Protein AF-K1TKE4-F1 (afdb_monomer)

pLDDT: mean 91.95, std 7.27, range [44.28, 98.19]

Solvent-accessible surface area (backbone atoms only — not comparable to full-atom values): 13369 Å² total; per-residue (Å²): 139,67,81,92,45,78,69,28,56,50,52,50,54,51,50,49,50,50,50,55,53,49,54,51,52,53,43,50,51,52,41,51,50,39,41,74,74,69,44,66,81,66,67,75,90,66,90,60,63,77,81,47,35,60,54,55,53,47,50,53,51,51,40,53,52,51,51,52,50,51,52,52,49,51,52,51,52,52,51,51,51,54,51,50,51,53,49,51,55,50,49,52,54,49,52,53,51,48,53,54,49,52,53,50,49,52,52,48,52,54,51,50,53,53,51,50,53,50,52,52,51,48,21,52,51,23,46,52,50,15,53,51,24,45,50,49,23,56,52,30,52,54,50,36,56,52,40,53,53,49,47,55,50,38,53,51,50,43,56,48,44,52,53,49,45,54,52,36,52,53,48,29,52,49,17,51,52,43,30,53,53,18,50,52,43,31,52,52,16,60,72,51,46,85,81,13,54,70,51,30,55,52,16,52,51,45,27,53,52,16,52,52,44,32,52,52,28,52,54,50,42,53,53,41,53,53,48,44,55,53,40,53,52,50,42,53,54,46,52,55,50,36,53,50,34,52,52,52,24,54,51,23,47,51,49,17,51,59,30,40,65,62,39,110

Sequence (264 aa):
RFSGDEMGDIAENLTEAKHTLSSYVDDISRVLSQMGTGDFSAQPSMEYVGSFEEINCSFRSIKETLSNVILSMNSSASNVTAGSQQMADGSQILAEGTTNQATAVDKLSSTISGISDHISKTAENSGRASGLSDNCAQQMMHQSEDMERLLEAMDKIQKQSEAISQVITSIEDIAFQTNILALNAAIEAARAGEAGKGFAVVADEVRNLASKSAEFANSTRNLIASTIEAVDNGSDIAKQTAETLRQVTELSQESAKLVADISV

Nearest PDB structures (foldseek):
  3zx6-assembly1_B  TM=8.154E-01  e=5.369E-10  Archaeoglobus fulgidus DSM 4304
  8c5v-assembly1_I  TM=7.083E-01  e=1.331E-08  Escherichia coli
  3ja6-assembly1_I  TM=6.321E-01  e=2.055E-07  Escherichia coli
  6h2e-assembly1_P-2  TM=7.194E-01  e=5.095E-02  Aeromonas hydrophila subsp. hydrophila AL09-71
  5xg2-assembly1_A  TM=4.838E-01  e=5.163E-01  Pyrococcus yayanosii CH1

Organism: NCBI:txid408170

Secondary structure (DSSP, 8-state):
---SSHHHHHHHHHHHHHHHHHHHHHHHHHHHHHHHTT-TT---SS---GGGHHHHHHHHHHHHHHHHHHHHHHHHHHHHHHHHHHHHHHHHHHHHHHHHHHHHHHHHHHHHHHHHHHHHHHHHHHHHHHHHHHHHHHHHHHHHHHHHHHHHHHHHHHHHHHHHHHHHHHHHHHHHHHHHHHHHHHHHHHHTGGGGHHHHHHHHHHHHHHHHHHHHHHHHHHHHHHHHHHHHHHHHHHHHHHHHHHHHHHHHHHHHHHHHHHH-

Foldseek 3Di:
DDPPDPVNVVVVVVVVVVVVVVLLVVQLCVCVVCVVVVNLVDARPDDQDDPRVVVNVVSVVVSVVVVVVVVVVVVVVVVVVVVVVVVVVVVVVVVVVVVVVVVVVVVVVVVVVVVVVVLLVLLVVLLVLLVVLLVLLVVLVVVLVVLVVVLVVLVVLLVVLVVVLVVLVVQLVVLVVQLVVLVVQLVVLVVVPPVSPVSNVVSVVSNVVSVVSNVVSVVVNVVSVVVNVVSVVVSVVSVVVSVVSVVSSVVSNVSSVVSNVSSD

Radius of gyration: 71.27 Å; Cα contacts (8 Å, |Δi|>4): 150; chains: 1; bounding box: 128×33×204 Å

Mean predicted aligned error: 11.91 Å

Structure (mmCIF, N/CA/C/O backbone):
data_AF-K1TKE4-F1
#
_entry.id   AF-K1TKE4-F1
#
loop_
_atom_site.group_PDB
_atom_site.id
_atom_site.type_symbol
_atom_site.label_atom_id
_atom_site.label_alt_id
_atom_site.label_comp_id
_atom_site.label_asym_id
_atom_site.label_entity_id
_atom_site.label_seq_id
_atom_site.pdbx_PDB_ins_code
_atom_site.Cartn_x
_atom_site.Cartn_y
_atom_site.Cartn_z
_atom_site.occupancy
_atom_site.B_iso_or_equiv
_atom_site.auth_seq_id
_atom_site.auth_comp_id
_atom_site.auth_asym_id
_atom_site.auth_atom_id
_atom_site.pdbx_PDB_model_num
ATOM 1 N N . ARG A 1 1 ? 72.160 8.952 -112.866 1.00 46.41 1 ARG A N 1
ATOM 2 C CA . ARG A 1 1 ? 72.640 10.296 -112.470 1.00 46.41 1 ARG A CA 1
ATOM 3 C C . ARG A 1 1 ? 71.965 11.290 -113.402 1.00 46.41 1 ARG A C 1
ATOM 5 O O . ARG A 1 1 ? 72.438 11.452 -114.514 1.00 46.41 1 ARG A O 1
ATOM 12 N N . PHE A 1 2 ? 70.834 11.846 -112.978 1.00 52.19 2 PHE A N 1
ATOM 13 C CA . PHE A 1 2 ? 70.154 12.962 -113.635 1.00 52.19 2 PHE A CA 1
ATOM 14 C C . PHE A 1 2 ? 70.385 14.152 -112.706 1.00 52.19 2 PHE A C 1
ATOM 16 O O . PHE A 1 2 ? 69.844 14.163 -111.608 1.00 52.19 2 PHE A O 1
ATOM 23 N N . SER A 1 3 ? 71.318 15.037 -113.040 1.00 44.28 3 SER A N 1
ATOM 24 C CA . SER A 1 3 ? 71.657 16.203 -112.218 1.00 44.28 3 SER A CA 1
ATOM 25 C C . SER A 1 3 ? 71.714 17.396 -113.162 1.00 44.28 3 SER A C 1
ATOM 27 O O . SER A 1 3 ? 72.502 17.365 -114.108 1.00 44.28 3 SER A O 1
ATOM 29 N N . GLY A 1 4 ? 70.828 18.373 -112.937 1.00 60.53 4 GLY A N 1
ATOM 30 C CA . GLY A 1 4 ? 70.689 19.588 -113.749 1.00 60.53 4 GLY A CA 1
ATOM 31 C C . GLY A 1 4 ? 69.604 19.563 -114.836 1.00 60.53 4 GLY A C 1
ATOM 32 O O . GLY A 1 4 ? 69.718 20.327 -115.787 1.00 60.53 4 GLY A O 1
ATOM 33 N N . ASP A 1 5 ? 68.594 18.697 -114.725 1.00 69.38 5 ASP A N 1
ATOM 34 C CA . ASP A 1 5 ? 67.411 18.674 -115.603 1.00 69.38 5 ASP A CA 1
ATOM 35 C C . ASP A 1 5 ? 66.146 18.705 -114.729 1.00 69.38 5 ASP A C 1
ATOM 37 O O . ASP A 1 5 ? 66.209 18.288 -113.571 1.00 69.38 5 ASP A O 1
ATOM 41 N N . GLU A 1 6 ? 65.004 19.147 -115.257 1.00 72.25 6 GLU A N 1
ATOM 42 C CA . GLU A 1 6 ? 63.754 19.378 -114.499 1.00 72.25 6 GLU A CA 1
ATOM 43 C C . GLU A 1 6 ? 63.292 18.119 -113.728 1.00 72.25 6 GLU A C 1
ATOM 45 O O . GLU A 1 6 ? 62.681 18.198 -112.664 1.00 72.25 6 GLU A O 1
ATOM 50 N N . MET A 1 7 ? 63.664 16.931 -114.217 1.00 74.38 7 MET A N 1
ATOM 51 C CA . MET A 1 7 ? 63.428 15.635 -113.565 1.00 74.38 7 MET A CA 1
ATOM 52 C C . MET A 1 7 ? 64.326 15.363 -112.345 1.00 74.38 7 MET A C 1
ATOM 54 O O . MET A 1 7 ? 63.921 14.639 -111.434 1.00 74.38 7 MET A O 1
ATOM 58 N N . GLY A 1 8 ? 65.542 15.912 -112.320 1.00 77.19 8 GLY A N 1
ATOM 59 C CA . GLY A 1 8 ? 66.448 15.853 -111.171 1.00 77.19 8 GLY A CA 1
ATOM 60 C C . GLY A 1 8 ? 65.943 16.711 -110.012 1.00 77.19 8 GLY A C 1
ATOM 61 O O . GLY A 1 8 ? 65.874 16.219 -108.887 1.00 77.19 8 GLY A O 1
ATOM 62 N N . ASP A 1 9 ? 65.480 17.927 -110.311 1.00 77.81 9 ASP A N 1
ATOM 63 C CA . ASP A 1 9 ? 64.902 18.844 -109.321 1.00 77.81 9 ASP A CA 1
ATOM 64 C C . ASP A 1 9 ? 63.594 18.283 -108.734 1.00 77.81 9 ASP A C 1
ATOM 66 O O . ASP A 1 9 ? 63.346 18.380 -107.532 1.00 77.81 9 ASP A O 1
ATOM 70 N N . ILE A 1 10 ? 62.759 17.620 -109.546 1.00 81.00 10 ILE A N 1
ATOM 71 C CA . ILE A 1 10 ? 61.564 16.910 -109.052 1.00 81.00 10 ILE A CA 1
ATOM 72 C C . ILE A 1 10 ? 61.950 15.749 -108.124 1.00 81.00 10 ILE A C 1
ATOM 74 O O . ILE A 1 10 ? 61.305 15.550 -107.095 1.00 81.00 10 ILE A O 1
ATOM 78 N N . ALA A 1 11 ? 62.988 14.975 -108.457 1.00 81.62 11 ALA A N 1
ATOM 79 C CA . ALA A 1 11 ? 63.437 13.859 -107.624 1.00 81.62 11 ALA A CA 1
ATOM 80 C C . ALA A 1 11 ? 64.019 14.327 -106.277 1.00 81.62 11 ALA A C 1
ATOM 82 O O . ALA A 1 11 ? 63.811 13.664 -105.257 1.00 81.62 11 ALA A O 1
ATOM 83 N N . GLU A 1 12 ? 64.711 15.468 -106.259 1.00 83.00 12 GLU A N 1
ATOM 84 C CA . GLU A 1 12 ? 65.231 16.097 -105.042 1.00 83.00 12 GLU A CA 1
ATOM 85 C C . GLU A 1 12 ? 64.092 16.626 -104.160 1.00 83.00 12 GLU A C 1
ATOM 87 O O . GLU A 1 12 ? 63.975 16.204 -103.009 1.00 83.00 12 GLU A O 1
ATOM 92 N N . ASN A 1 13 ? 63.159 17.396 -104.731 1.00 84.69 13 ASN A N 1
ATOM 93 C CA . ASN A 1 13 ? 61.964 17.881 -104.029 1.00 84.69 13 ASN A CA 1
ATOM 94 C C . ASN A 1 13 ? 61.083 16.736 -103.493 1.00 84.69 13 ASN A C 1
ATOM 96 O O . ASN A 1 13 ? 60.535 16.821 -102.395 1.00 84.69 13 ASN A O 1
ATOM 100 N N . LEU A 1 14 ? 60.948 15.629 -104.235 1.00 84.25 14 LEU A N 1
ATOM 101 C CA . LEU A 1 14 ? 60.200 14.452 -103.780 1.00 84.25 14 LEU A CA 1
ATOM 102 C C . LEU A 1 14 ? 60.916 13.728 -102.630 1.00 84.25 14 LEU A C 1
ATOM 104 O O . LEU A 1 14 ? 60.268 13.195 -101.726 1.00 84.25 14 LEU A O 1
ATOM 108 N N . THR A 1 15 ? 62.249 13.712 -102.649 1.00 85.94 15 THR A N 1
ATOM 109 C CA . THR A 1 15 ? 63.062 13.140 -101.568 1.00 85.94 15 THR A CA 1
ATOM 110 C C . THR A 1 15 ? 62.967 13.994 -100.305 1.00 85.94 15 THR A C 1
ATOM 112 O O . THR A 1 15 ? 62.807 13.444 -99.214 1.00 85.94 15 THR A O 1
ATOM 115 N N . GLU A 1 16 ? 62.982 15.319 -100.448 1.00 85.69 16 GLU A N 1
ATOM 116 C CA . GLU A 1 16 ? 62.769 16.266 -99.353 1.00 85.69 16 GLU A CA 1
ATOM 117 C C . GLU A 1 16 ? 61.350 16.147 -98.777 1.00 85.69 16 GLU A C 1
ATOM 119 O O . GLU A 1 16 ? 61.189 15.978 -97.570 1.00 85.69 16 GLU A O 1
ATOM 124 N N . ALA A 1 17 ? 60.319 16.087 -99.627 1.00 85.44 17 ALA A N 1
ATOM 125 C CA . ALA A 1 17 ? 58.938 15.859 -99.199 1.00 85.44 17 ALA A CA 1
ATOM 126 C C . ALA A 1 17 ? 58.773 14.529 -98.445 1.00 85.44 17 ALA A C 1
ATOM 128 O O . ALA A 1 17 ? 58.125 14.482 -97.399 1.00 85.44 17 ALA A O 1
ATOM 129 N N . LYS A 1 18 ? 59.401 13.447 -98.927 1.00 89.38 18 LYS A N 1
ATOM 130 C CA . LYS A 1 18 ? 59.420 12.153 -98.228 1.00 89.38 18 LYS A CA 1
ATOM 131 C C . LYS A 1 18 ? 60.076 12.275 -96.851 1.00 89.38 18 LYS A C 1
ATOM 133 O O . LYS A 1 18 ? 59.554 11.716 -95.888 1.00 89.38 18 LYS A O 1
ATOM 138 N N . HIS A 1 19 ? 61.218 12.956 -96.755 1.00 88.56 19 HIS A N 1
ATOM 139 C CA . HIS A 1 19 ? 61.925 13.117 -95.486 1.00 88.56 19 HIS A CA 1
ATOM 140 C C . HIS A 1 19 ? 61.090 13.924 -94.485 1.00 88.56 19 HIS A C 1
ATOM 142 O O . HIS A 1 19 ? 60.907 13.481 -93.355 1.00 88.56 19 HIS A O 1
ATOM 148 N N . THR A 1 20 ? 60.490 15.028 -94.930 1.00 86.44 20 THR A N 1
ATOM 149 C CA . THR A 1 20 ? 59.586 15.859 -94.125 1.00 86.44 20 THR A CA 1
ATOM 150 C C . THR A 1 20 ? 58.361 15.079 -93.641 1.00 86.44 20 THR A C 1
ATOM 152 O O . THR A 1 20 ? 58.024 15.137 -92.460 1.00 86.44 20 THR A O 1
ATOM 155 N N . LEU A 1 21 ? 57.725 14.281 -94.509 1.00 88.00 21 LEU A N 1
ATOM 156 C CA . LEU A 1 21 ? 56.609 13.410 -94.119 1.00 88.00 21 LEU A CA 1
ATOM 157 C C . LEU A 1 21 ? 57.029 12.339 -93.105 1.00 88.00 21 LEU A C 1
ATOM 159 O O . LEU A 1 21 ? 56.283 12.074 -92.166 1.00 88.00 21 LEU A O 1
ATOM 163 N N . SER A 1 22 ? 58.216 11.743 -93.266 1.00 90.88 22 SER A N 1
ATOM 164 C CA . SER A 1 22 ? 58.754 10.776 -92.299 1.00 90.88 22 SER A CA 1
ATOM 165 C C . SER A 1 22 ? 58.939 11.418 -90.926 1.00 90.88 22 SER A C 1
ATOM 167 O O . SER A 1 22 ? 58.483 10.860 -89.935 1.00 90.88 22 SER A O 1
ATOM 169 N N . SER A 1 23 ? 59.520 12.619 -90.875 1.00 90.12 23 SER A N 1
ATOM 170 C CA . SER A 1 23 ? 59.721 13.363 -89.627 1.00 90.12 23 SER A CA 1
ATOM 171 C C . SER A 1 23 ? 58.399 13.697 -88.928 1.00 90.12 23 SER A C 1
ATOM 173 O O . SER A 1 23 ? 58.301 13.526 -87.714 1.00 90.12 23 SER A O 1
ATOM 175 N N . TYR A 1 24 ? 57.357 14.093 -89.676 1.00 90.75 24 TYR A N 1
ATOM 176 C CA . TYR A 1 24 ? 56.016 14.291 -89.108 1.00 90.75 24 TYR A CA 1
ATOM 177 C C . TYR A 1 24 ? 55.446 13.005 -88.508 1.00 90.75 24 TYR A C 1
ATOM 179 O O . TYR A 1 24 ? 54.935 13.024 -87.391 1.00 90.75 24 TYR A O 1
ATOM 187 N N . VAL A 1 25 ? 55.535 11.883 -89.228 1.00 90.12 25 VAL A N 1
ATOM 188 C CA . VAL A 1 25 ? 55.025 10.588 -88.751 1.00 90.12 25 VAL A CA 1
ATOM 189 C C . VAL A 1 25 ? 55.776 10.119 -87.503 1.00 90.12 25 VAL A C 1
ATOM 191 O O . VAL A 1 25 ? 55.139 9.630 -86.567 1.00 90.12 25 VAL A O 1
ATOM 194 N N . ASP A 1 26 ? 57.094 10.298 -87.456 1.00 92.38 26 ASP A N 1
ATOM 195 C CA . ASP A 1 26 ? 57.919 9.921 -86.307 1.00 92.38 26 ASP A CA 1
ATOM 196 C C . ASP A 1 26 ? 57.579 10.769 -85.069 1.00 92.38 26 ASP A C 1
ATOM 198 O O . ASP A 1 26 ? 57.411 10.229 -83.972 1.00 92.38 26 ASP A O 1
ATOM 202 N N . ASP A 1 27 ? 57.396 12.083 -85.235 1.00 91.44 27 ASP A N 1
ATOM 203 C CA . ASP A 1 27 ? 57.028 12.989 -84.142 1.00 91.44 27 ASP A CA 1
ATOM 204 C C . ASP A 1 27 ? 55.599 12.731 -83.626 1.00 91.44 27 ASP A C 1
ATOM 206 O O . ASP A 1 27 ? 55.390 12.633 -82.414 1.00 91.44 27 ASP A O 1
ATOM 210 N N . ILE A 1 28 ? 54.635 12.514 -84.530 1.00 91.50 28 ILE A N 1
ATOM 211 C CA . ILE A 1 28 ? 53.258 12.103 -84.202 1.00 91.50 28 ILE A CA 1
ATOM 212 C C . ILE A 1 28 ? 53.269 10.790 -83.414 1.00 91.50 28 ILE A C 1
ATOM 214 O O . ILE A 1 28 ? 52.629 10.685 -82.366 1.00 91.50 28 ILE A O 1
ATOM 218 N N . SER A 1 29 ? 54.019 9.795 -83.894 1.00 91.38 29 SER A N 1
ATOM 219 C CA . SER A 1 29 ? 54.116 8.477 -83.258 1.00 91.38 29 SER A CA 1
ATOM 220 C C . SER A 1 29 ? 54.745 8.571 -81.871 1.00 91.38 29 SER A C 1
ATOM 222 O O . SER A 1 29 ? 54.279 7.919 -80.937 1.00 91.38 29 SER A O 1
ATOM 224 N N . ARG A 1 30 ? 55.766 9.419 -81.703 1.00 92.25 30 ARG A N 1
ATOM 225 C CA . ARG A 1 30 ? 56.404 9.678 -80.408 1.00 92.25 30 ARG A CA 1
ATOM 226 C C . ARG A 1 30 ? 55.420 10.287 -79.410 1.00 92.25 30 ARG A C 1
ATOM 228 O O . ARG A 1 30 ? 55.288 9.759 -78.307 1.00 92.25 30 ARG A O 1
ATOM 235 N N . VAL A 1 31 ? 54.724 11.364 -79.786 1.00 90.31 31 VAL A N 1
ATOM 236 C CA . VAL A 1 31 ? 53.762 12.049 -78.904 1.00 90.31 31 VAL A CA 1
ATOM 237 C C . VAL A 1 31 ? 52.604 11.119 -78.535 1.00 90.31 31 VAL A C 1
ATOM 239 O O . VAL A 1 31 ? 52.264 11.009 -77.358 1.00 90.31 31 VAL A O 1
ATOM 242 N N . LEU A 1 32 ? 52.044 10.388 -79.504 1.00 89.56 32 LEU A N 1
ATOM 243 C CA . LEU A 1 32 ? 50.969 9.424 -79.253 1.00 89.56 32 LEU A CA 1
ATOM 244 C C . LEU A 1 32 ? 51.413 8.249 -78.380 1.00 89.56 32 LEU A C 1
ATOM 246 O O . LEU A 1 32 ? 50.646 7.807 -77.530 1.00 89.56 32 LEU A O 1
ATOM 250 N N . SER A 1 33 ? 52.642 7.759 -78.550 1.00 90.56 33 SER A N 1
ATOM 251 C CA . SER A 1 33 ? 53.200 6.705 -77.698 1.00 90.56 33 SER A CA 1
ATOM 252 C C . SER A 1 33 ? 53.311 7.169 -76.241 1.00 90.56 33 SER A C 1
ATOM 254 O O . SER A 1 33 ? 52.862 6.472 -75.333 1.00 90.56 33 SER A O 1
ATOM 256 N N . GLN A 1 34 ? 53.804 8.393 -76.011 1.00 88.94 34 GLN A N 1
ATOM 257 C CA . GLN A 1 34 ? 53.881 8.984 -74.669 1.00 88.94 34 GLN A CA 1
ATOM 258 C C . GLN A 1 34 ? 52.488 9.178 -74.051 1.00 88.94 34 GLN A C 1
ATOM 260 O O . GLN A 1 34 ? 52.253 8.738 -72.922 1.00 88.94 34 GLN A O 1
ATOM 265 N N . MET A 1 35 ? 51.528 9.708 -74.817 1.00 88.62 35 MET A N 1
ATOM 266 C CA . MET A 1 35 ? 50.126 9.790 -74.387 1.00 88.62 35 MET A CA 1
ATOM 267 C C . MET A 1 35 ? 49.535 8.409 -74.068 1.00 88.62 35 MET A C 1
ATOM 269 O O . MET A 1 35 ? 48.821 8.263 -73.079 1.00 88.62 35 MET A O 1
ATOM 273 N N . GLY A 1 36 ? 49.868 7.384 -74.857 1.00 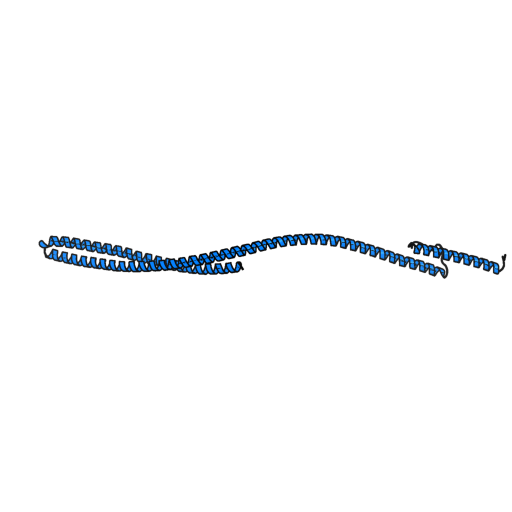85.69 36 GLY A N 1
ATOM 274 C CA . GLY A 1 36 ? 49.457 5.997 -74.626 1.00 85.69 36 GLY A CA 1
ATOM 275 C C . GLY A 1 36 ? 50.001 5.409 -73.321 1.00 85.69 36 GLY A C 1
ATOM 276 O O . GLY A 1 36 ? 49.348 4.565 -72.711 1.00 85.69 36 GLY A O 1
ATOM 277 N N . THR A 1 37 ? 51.151 5.895 -72.848 1.00 89.56 37 THR A N 1
ATOM 278 C CA . THR A 1 37 ? 51.698 5.559 -71.520 1.00 89.56 37 THR A CA 1
ATOM 279 C C . THR A 1 37 ? 51.140 6.420 -70.379 1.00 89.56 37 THR A C 1
ATOM 281 O O . THR A 1 37 ? 51.509 6.213 -69.225 1.00 89.56 37 THR A O 1
ATOM 284 N N . GLY A 1 38 ? 50.238 7.363 -70.674 1.00 84.06 38 GLY A N 1
ATOM 285 C CA . GLY A 1 38 ? 49.645 8.281 -69.697 1.00 84.06 38 GLY A CA 1
ATOM 286 C C . GLY A 1 38 ? 50.448 9.563 -69.455 1.00 84.06 38 GLY A C 1
ATOM 287 O O . GLY A 1 38 ? 50.079 10.352 -68.585 1.00 84.06 38 GLY A O 1
ATOM 288 N N . ASP A 1 39 ? 51.520 9.801 -70.218 1.00 85.56 39 ASP A N 1
ATOM 289 C CA . ASP A 1 39 ? 52.291 11.043 -70.166 1.00 85.56 39 ASP A CA 1
ATOM 290 C C . ASP A 1 39 ? 51.728 12.075 -71.155 1.00 85.56 39 ASP A C 1
ATOM 292 O O . ASP A 1 39 ? 52.088 12.131 -72.333 1.00 85.56 39 ASP A O 1
ATOM 296 N N . PHE A 1 40 ? 50.840 12.933 -70.652 1.00 84.44 40 PHE A N 1
ATOM 297 C CA . PHE A 1 40 ? 50.265 14.048 -71.411 1.00 84.44 40 PHE A CA 1
ATOM 298 C C . PHE A 1 40 ? 51.129 15.322 -71.368 1.00 84.44 40 PHE A C 1
ATOM 300 O O . PHE A 1 40 ? 50.699 16.382 -71.836 1.00 84.44 40 PHE A O 1
ATOM 307 N N . SER A 1 41 ? 52.343 15.273 -70.808 1.00 83.69 41 SER A N 1
ATOM 308 C CA . SER A 1 41 ? 53.254 16.426 -70.794 1.00 83.69 41 SER A CA 1
ATOM 309 C C . SER A 1 41 ? 53.931 16.654 -72.152 1.00 83.69 41 SER A C 1
ATOM 311 O O . SER A 1 41 ? 54.225 17.804 -72.489 1.00 83.69 41 SER A O 1
ATOM 313 N N . ALA A 1 42 ? 54.074 15.593 -72.955 1.00 83.81 42 ALA A N 1
ATOM 314 C CA . ALA A 1 42 ? 54.695 15.600 -74.275 1.00 83.81 42 ALA A CA 1
ATOM 315 C C . ALA A 1 42 ? 54.061 16.608 -75.251 1.00 83.81 42 ALA A C 1
ATOM 317 O O . ALA A 1 42 ? 52.847 16.829 -75.260 1.00 83.81 42 ALA A O 1
ATOM 318 N N . GLN A 1 43 ? 54.902 17.211 -76.096 1.00 84.75 43 GLN A N 1
ATOM 319 C CA . GLN A 1 43 ? 54.502 18.130 -77.165 1.00 84.75 43 GLN A CA 1
ATOM 320 C C . GLN A 1 43 ? 55.205 17.764 -78.482 1.00 84.75 43 GLN A C 1
ATOM 322 O O . GLN A 1 43 ? 56.285 17.151 -78.437 1.00 84.75 43 GLN A O 1
ATOM 327 N N . PRO A 1 44 ? 54.620 18.128 -79.638 1.00 87.50 44 PRO A N 1
ATOM 328 C CA . PRO A 1 44 ? 55.307 18.066 -80.923 1.00 87.50 44 PRO A CA 1
ATOM 329 C C . PRO A 1 44 ? 56.648 18.798 -80.872 1.00 87.50 44 PRO A C 1
ATOM 331 O O . PRO A 1 44 ? 56.757 19.859 -80.256 1.00 87.50 44 PRO A O 1
ATOM 334 N N . SER A 1 45 ? 57.674 18.216 -81.489 1.00 86.06 45 SER A N 1
ATOM 335 C CA . SER A 1 45 ? 59.031 18.791 -81.511 1.00 86.06 45 SER A CA 1
ATOM 336 C C . SER A 1 45 ? 59.327 19.603 -82.776 1.00 86.06 45 SER A C 1
ATOM 338 O O . SER A 1 45 ? 60.409 20.171 -82.910 1.00 86.06 45 SER A O 1
ATOM 340 N N . MET A 1 46 ? 58.354 19.683 -83.685 1.00 85.50 46 MET A N 1
ATOM 341 C CA . MET A 1 46 ? 58.442 20.393 -84.957 1.00 85.50 46 MET A CA 1
ATOM 342 C C . MET A 1 46 ? 57.153 21.175 -85.248 1.00 85.50 46 MET A C 1
ATOM 344 O O . MET A 1 46 ? 56.097 20.888 -84.685 1.00 85.50 46 MET A O 1
ATOM 348 N N . GLU A 1 47 ? 57.243 22.162 -86.139 1.00 86.38 47 GLU A N 1
ATOM 349 C CA . GLU A 1 47 ? 56.101 22.971 -86.573 1.00 86.38 47 GLU A CA 1
ATOM 350 C C . GLU A 1 47 ? 55.283 22.219 -87.630 1.00 86.38 47 GLU A C 1
ATOM 352 O O . GLU A 1 47 ? 55.801 21.787 -88.667 1.00 86.38 47 GLU A O 1
ATOM 357 N N . TYR A 1 48 ? 53.999 22.013 -87.348 1.00 88.25 48 TYR A N 1
ATOM 358 C CA . TYR A 1 48 ? 53.083 21.319 -88.244 1.00 88.25 48 TYR A CA 1
ATOM 359 C C . TYR A 1 48 ? 52.459 22.354 -89.184 1.00 88.25 48 TYR A C 1
ATOM 361 O O . TYR A 1 48 ? 51.855 23.321 -88.736 1.00 88.25 48 TYR A O 1
ATOM 369 N N . VAL A 1 49 ? 52.625 22.176 -90.496 1.00 84.44 49 VAL A N 1
ATOM 370 C CA . VAL A 1 49 ? 52.084 23.099 -91.508 1.00 84.44 49 VAL A CA 1
ATOM 371 C C . VAL A 1 49 ? 51.053 22.417 -92.401 1.00 84.44 49 VAL A C 1
ATOM 373 O O . VAL A 1 49 ? 51.069 21.200 -92.607 1.00 84.44 49 VAL A O 1
ATOM 376 N N . GLY A 1 50 ? 50.132 23.213 -92.946 1.00 86.06 50 GLY A N 1
ATOM 377 C CA . GLY A 1 50 ? 49.046 22.714 -93.790 1.00 86.06 50 GLY A CA 1
ATOM 378 C C . GLY A 1 50 ? 48.149 21.732 -93.033 1.00 86.06 50 GLY A C 1
ATOM 379 O O . GLY A 1 50 ? 47.786 21.972 -91.885 1.00 86.06 50 GLY A O 1
ATOM 380 N N . SER A 1 51 ? 47.812 20.605 -93.661 1.00 82.69 51 SER A N 1
ATOM 381 C CA . SER A 1 51 ? 46.916 19.592 -93.081 1.00 82.69 51 SER A CA 1
ATOM 382 C C . SER A 1 51 ? 47.442 18.936 -91.795 1.00 82.69 51 SER A C 1
ATOM 384 O O . SER A 1 51 ? 46.659 18.343 -91.061 1.00 82.69 51 SER A O 1
ATOM 386 N N . PHE A 1 52 ? 48.740 19.041 -91.486 1.00 86.81 52 PHE A N 1
ATOM 387 C CA . PHE A 1 52 ? 49.291 18.512 -90.233 1.00 86.81 52 PHE A CA 1
ATOM 388 C C . PHE A 1 52 ? 48.936 19.382 -89.021 1.00 86.81 52 PHE A C 1
ATOM 390 O O . PHE A 1 52 ? 48.890 18.865 -87.908 1.00 86.81 52 PHE A O 1
ATOM 397 N N . GLU A 1 53 ? 48.619 20.669 -89.199 1.00 87.38 53 GLU A N 1
ATOM 398 C CA . GLU A 1 53 ? 48.223 21.531 -88.074 1.00 87.38 53 GLU A CA 1
ATOM 399 C C . GLU A 1 53 ? 46.904 21.062 -87.432 1.00 87.38 53 GLU A C 1
ATOM 401 O O . GLU A 1 53 ? 46.735 21.144 -86.217 1.00 87.38 53 GLU A O 1
ATOM 406 N N . GLU A 1 54 ? 46.003 20.440 -88.203 1.00 87.25 54 GLU A N 1
ATOM 407 C CA . GLU A 1 54 ? 44.786 19.813 -87.663 1.00 87.25 54 GLU A CA 1
ATOM 408 C C . GLU A 1 54 ? 45.104 18.677 -86.669 1.00 87.25 54 GLU A C 1
ATOM 410 O O . GLU A 1 54 ? 44.393 18.483 -85.674 1.00 87.25 54 GLU A O 1
ATOM 415 N N . ILE A 1 55 ? 46.209 17.956 -86.884 1.00 88.19 55 ILE A N 1
ATOM 416 C CA . ILE A 1 55 ? 46.693 16.910 -85.971 1.00 88.19 55 ILE A CA 1
ATOM 417 C C . ILE A 1 55 ? 47.221 17.544 -84.678 1.00 88.19 55 ILE A C 1
ATOM 419 O O . ILE A 1 55 ? 46.915 17.060 -83.588 1.00 88.19 55 ILE A O 1
ATOM 423 N N . ASN A 1 56 ? 47.943 18.664 -84.774 1.00 86.75 56 ASN A N 1
ATOM 424 C CA . ASN A 1 56 ? 48.412 19.424 -83.612 1.00 86.75 56 ASN A CA 1
ATOM 425 C C . ASN A 1 56 ? 47.235 19.949 -82.767 1.00 86.75 56 ASN A C 1
ATOM 427 O O . ASN A 1 56 ? 47.217 19.792 -81.542 1.00 86.75 56 ASN A O 1
ATOM 431 N N . CYS A 1 57 ? 46.201 20.500 -83.415 1.00 87.94 57 CYS A N 1
ATOM 432 C CA . CYS A 1 57 ? 44.951 20.882 -82.753 1.00 87.94 57 CYS A CA 1
ATOM 433 C C . CYS A 1 57 ? 44.295 19.687 -82.043 1.00 87.94 57 CYS A C 1
ATOM 435 O O . CYS A 1 57 ? 43.879 19.805 -80.887 1.00 87.94 57 CYS A O 1
ATOM 437 N N . SER A 1 58 ? 44.259 18.526 -82.700 1.00 89.12 58 SER A N 1
ATOM 438 C CA . SER A 1 58 ? 43.703 17.294 -82.131 1.00 89.12 58 SER A CA 1
ATOM 439 C C . SER A 1 58 ? 44.489 16.819 -80.903 1.00 89.12 58 SER A C 1
ATOM 441 O O . SER A 1 58 ? 43.882 16.476 -79.890 1.00 89.12 58 SER A O 1
ATOM 443 N N . PHE A 1 59 ? 45.827 16.877 -80.922 1.00 87.38 59 PHE A N 1
ATOM 444 C CA . PHE A 1 59 ? 46.660 16.554 -79.755 1.00 87.38 59 PHE A CA 1
ATOM 445 C C . PHE A 1 59 ? 46.380 17.456 -78.562 1.00 87.38 59 PHE A C 1
ATOM 447 O O . PHE A 1 59 ? 46.234 16.963 -77.442 1.00 87.38 59 PHE A O 1
ATOM 454 N N . ARG A 1 60 ? 46.282 18.771 -78.788 1.00 86.69 60 ARG A N 1
ATOM 455 C CA . ARG A 1 60 ? 45.951 19.725 -77.722 1.00 86.69 60 ARG A CA 1
ATOM 456 C C . ARG A 1 60 ? 44.581 19.421 -77.123 1.00 86.69 60 ARG A C 1
ATOM 458 O O . ARG A 1 60 ? 44.466 19.357 -75.903 1.00 86.69 60 ARG A O 1
ATOM 465 N N . SER A 1 61 ? 43.587 19.148 -77.969 1.00 90.06 61 SER A N 1
ATOM 466 C CA . SER A 1 61 ? 42.232 18.807 -77.528 1.00 90.06 61 SER A CA 1
ATOM 467 C C . SER A 1 61 ? 42.184 17.502 -76.722 1.00 90.06 61 SER A C 1
ATOM 469 O O . SER A 1 61 ? 41.580 17.468 -75.647 1.00 90.06 61 SER A O 1
ATOM 471 N N . ILE A 1 62 ? 42.868 16.445 -77.179 1.00 89.56 62 ILE A N 1
ATOM 472 C CA . ILE A 1 62 ? 42.966 15.163 -76.460 1.00 89.56 62 ILE A CA 1
ATOM 473 C C . ILE A 1 62 ? 43.648 15.361 -75.106 1.00 89.56 62 ILE A C 1
ATOM 475 O O . ILE A 1 62 ? 43.128 14.915 -74.082 1.00 89.56 62 ILE A O 1
ATOM 479 N N . LYS A 1 63 ? 44.786 16.065 -75.088 1.00 88.19 63 LYS A N 1
ATOM 480 C CA . LYS A 1 63 ? 45.532 16.380 -73.867 1.00 88.19 63 LYS A CA 1
ATOM 481 C C . LYS A 1 63 ? 44.667 17.119 -72.855 1.00 88.19 63 LYS A C 1
ATOM 483 O O . LYS A 1 63 ? 44.623 16.715 -71.695 1.00 88.19 63 LYS A O 1
ATOM 488 N N . GLU A 1 64 ? 44.002 18.190 -73.273 1.00 89.31 64 GLU A N 1
ATOM 489 C CA . GLU A 1 64 ? 43.158 19.005 -72.399 1.00 89.31 64 GLU A CA 1
ATOM 490 C C . GLU A 1 64 ? 41.979 18.190 -71.857 1.00 89.31 64 GLU A C 1
ATOM 492 O O . GLU A 1 64 ? 41.757 18.146 -70.647 1.00 89.31 64 GLU A O 1
ATOM 497 N N . THR A 1 65 ? 41.285 17.463 -72.734 1.00 91.19 65 THR A N 1
ATOM 498 C CA . THR A 1 65 ? 40.133 16.634 -72.360 1.00 91.19 65 THR A CA 1
ATOM 499 C C . THR A 1 65 ? 40.526 15.554 -71.354 1.00 91.19 65 THR A C 1
ATOM 501 O O . THR A 1 65 ? 39.899 15.437 -70.302 1.00 91.19 65 THR A O 1
ATOM 504 N N . LEU A 1 66 ? 41.585 14.787 -71.627 1.00 89.50 66 LEU A N 1
ATOM 505 C CA . LEU A 1 66 ? 42.030 13.716 -70.732 1.00 89.50 66 LEU A CA 1
ATOM 506 C C . LEU A 1 66 ? 42.606 14.258 -69.421 1.00 89.50 66 LEU A C 1
ATOM 508 O O . LEU A 1 66 ? 42.330 13.690 -68.365 1.00 89.50 66 LEU A O 1
ATOM 512 N N . SER A 1 67 ? 43.323 15.385 -69.453 1.00 87.50 67 SER A N 1
ATOM 513 C CA . SER A 1 67 ? 43.795 16.049 -68.229 1.00 87.50 67 SER A CA 1
ATOM 514 C C . SER A 1 67 ? 42.621 16.461 -67.339 1.00 87.50 67 SER A C 1
ATOM 516 O O . SER A 1 67 ? 42.631 16.181 -66.141 1.00 87.50 67 SER A O 1
ATOM 518 N N . ASN A 1 68 ? 41.570 17.045 -67.921 1.00 90.50 68 ASN A N 1
ATOM 519 C CA . ASN A 1 68 ? 40.357 17.421 -67.193 1.00 90.50 68 ASN A CA 1
ATOM 520 C C . ASN A 1 68 ? 39.624 16.202 -66.612 1.00 90.50 68 ASN A C 1
ATOM 522 O O . ASN A 1 68 ? 39.152 16.253 -65.472 1.00 90.50 68 ASN A O 1
ATOM 526 N N . VAL A 1 69 ? 39.562 15.089 -67.352 1.00 93.25 69 VAL A N 1
ATOM 527 C CA . VAL A 1 69 ? 38.981 13.827 -66.864 1.00 93.25 69 VAL A CA 1
ATOM 528 C C . VAL A 1 69 ? 39.778 13.277 -65.678 1.00 93.25 69 VAL A C 1
ATOM 530 O O . VAL A 1 69 ? 39.181 12.942 -64.657 1.00 93.25 69 VAL A O 1
ATOM 533 N N . ILE A 1 70 ? 41.111 13.235 -65.760 1.00 90.75 70 ILE A N 1
ATOM 534 C CA . ILE A 1 70 ? 41.976 12.740 -64.674 1.00 90.75 70 ILE A CA 1
ATOM 535 C C . ILE A 1 70 ? 41.858 13.627 -63.431 1.00 90.75 70 ILE A C 1
ATOM 537 O O . ILE A 1 70 ? 41.725 13.110 -62.321 1.00 90.75 70 ILE A O 1
ATOM 541 N N . LEU A 1 71 ? 41.855 14.953 -63.599 1.00 91.44 71 LEU A N 1
ATOM 542 C CA . LEU A 1 71 ? 41.655 15.894 -62.493 1.00 91.44 71 LEU A CA 1
ATOM 543 C C . LEU A 1 71 ? 40.290 15.692 -61.821 1.00 91.44 71 LEU A C 1
ATOM 545 O O . LEU A 1 71 ? 40.212 15.617 -60.594 1.00 91.44 71 LEU A O 1
ATOM 549 N N . SER A 1 72 ? 39.229 15.531 -62.615 1.00 95.44 72 SER A N 1
ATOM 550 C CA . SER A 1 72 ? 37.877 15.262 -62.109 1.00 95.44 72 SER A CA 1
ATOM 551 C C . SER A 1 72 ? 37.794 13.918 -61.378 1.00 95.44 72 SER A C 1
ATOM 553 O O . SER A 1 72 ? 37.158 13.813 -60.327 1.00 95.44 72 SER A O 1
ATOM 555 N N . MET A 1 73 ? 38.479 12.893 -61.893 1.00 96.06 73 MET A N 1
ATOM 556 C CA . MET A 1 73 ? 38.557 11.572 -61.271 1.00 96.06 73 MET A CA 1
ATOM 557 C C . MET A 1 73 ? 39.307 11.623 -59.934 1.00 96.06 73 MET A C 1
ATOM 559 O O . MET A 1 73 ? 38.837 11.052 -58.954 1.00 96.06 73 MET A O 1
ATOM 563 N N . ASN A 1 74 ? 40.422 12.355 -59.861 1.00 94.75 74 ASN A N 1
ATOM 564 C CA . ASN A 1 74 ? 41.183 12.531 -58.623 1.00 94.75 74 ASN A CA 1
ATOM 565 C C . ASN A 1 74 ? 40.376 13.313 -57.570 1.00 94.75 74 ASN A C 1
ATOM 567 O O . ASN A 1 74 ? 40.297 12.907 -56.412 1.00 94.75 74 ASN A O 1
ATOM 571 N N . SER A 1 75 ? 39.681 14.380 -57.982 1.00 96.56 75 SER A N 1
ATOM 572 C CA . SER A 1 75 ? 38.757 15.105 -57.100 1.00 96.56 75 SER A CA 1
ATOM 573 C C . SER A 1 75 ? 37.644 14.194 -56.568 1.00 96.56 75 SER A C 1
ATOM 575 O O . SER A 1 75 ? 37.375 14.183 -55.367 1.00 96.56 75 SER A O 1
ATOM 577 N N . SER A 1 76 ? 37.056 13.362 -57.432 1.00 97.50 76 SER A N 1
ATOM 578 C CA . SER A 1 76 ? 36.028 12.392 -57.035 1.00 97.50 76 SER A CA 1
ATOM 579 C C . SER A 1 76 ? 36.571 11.352 -56.050 1.00 97.50 76 SER A C 1
ATOM 581 O O . SER A 1 76 ? 35.931 11.082 -55.038 1.00 97.50 76 SER A O 1
ATOM 583 N N . ALA A 1 77 ? 37.769 10.811 -56.291 1.00 97.62 77 ALA A N 1
ATOM 584 C CA . ALA A 1 77 ? 38.422 9.860 -55.390 1.00 97.62 77 ALA A CA 1
ATOM 585 C C . ALA A 1 77 ? 38.748 10.480 -54.018 1.00 97.62 77 ALA A C 1
ATOM 587 O O . ALA A 1 77 ? 38.543 9.839 -52.984 1.00 97.62 77 ALA A O 1
ATOM 588 N N . SER A 1 78 ? 39.193 11.740 -53.996 1.00 97.31 78 SER A N 1
ATOM 589 C CA . SER A 1 78 ? 39.419 12.498 -52.761 1.00 97.31 78 SER A CA 1
ATOM 590 C C . SER A 1 78 ? 38.119 12.683 -51.969 1.00 97.31 78 SER A C 1
ATOM 592 O O . SER A 1 78 ? 38.072 12.382 -50.777 1.00 97.31 78 SER A O 1
ATOM 594 N N . ASN A 1 79 ? 37.027 13.060 -52.643 1.00 97.31 79 ASN A N 1
ATOM 595 C CA . ASN A 1 79 ? 35.709 13.192 -52.017 1.00 97.31 79 ASN A CA 1
ATOM 596 C C . ASN A 1 79 ? 35.194 11.855 -51.459 1.00 97.31 79 ASN A C 1
ATOM 598 O O . ASN A 1 79 ? 34.671 11.817 -50.347 1.00 97.31 79 ASN A O 1
ATOM 602 N N . VAL A 1 80 ? 35.375 10.748 -52.191 1.00 98.00 80 VAL A N 1
ATOM 603 C CA . VAL A 1 80 ? 35.016 9.398 -51.716 1.00 98.00 80 VAL A CA 1
ATOM 604 C C . VAL A 1 80 ? 35.839 9.009 -50.488 1.00 98.00 80 VAL A C 1
ATOM 606 O O . VAL A 1 80 ? 35.289 8.452 -49.537 1.00 98.00 80 VAL A O 1
ATOM 609 N N . THR A 1 81 ? 37.133 9.331 -50.472 1.00 97.81 81 THR A N 1
ATOM 610 C CA . THR A 1 81 ? 38.019 9.059 -49.330 1.00 97.81 81 THR A CA 1
ATOM 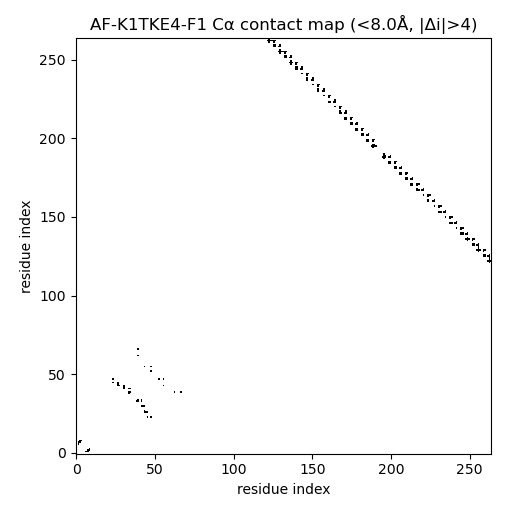611 C C . THR A 1 81 ? 37.577 9.848 -48.099 1.00 97.81 81 THR A C 1
ATOM 613 O O . THR A 1 81 ? 37.405 9.269 -47.027 1.00 97.81 81 THR A O 1
ATOM 616 N N . ALA A 1 82 ? 37.310 11.147 -48.261 1.00 97.38 82 ALA A N 1
ATOM 617 C CA . ALA A 1 82 ? 36.814 12.003 -47.186 1.00 97.38 82 ALA A CA 1
ATOM 618 C C . ALA A 1 82 ? 35.455 11.522 -46.645 1.00 97.38 82 ALA A C 1
ATOM 620 O O . ALA A 1 82 ? 35.282 11.396 -45.434 1.00 97.38 82 ALA A O 1
ATOM 621 N N . GLY A 1 83 ? 34.512 11.181 -47.531 1.00 98.12 83 GLY A N 1
ATOM 622 C CA . GLY A 1 83 ? 33.204 10.647 -47.142 1.00 98.12 83 GLY A CA 1
ATOM 623 C C . GLY A 1 83 ? 33.296 9.300 -46.422 1.00 98.12 83 GLY A C 1
ATOM 624 O O . GLY A 1 83 ? 32.589 9.074 -45.442 1.00 98.12 83 GLY A O 1
ATOM 625 N N . SER A 1 84 ? 34.208 8.424 -46.854 1.00 98.19 84 SER A N 1
ATOM 626 C CA . SER A 1 84 ? 34.444 7.129 -46.204 1.00 98.19 84 SER A CA 1
ATOM 627 C C . SER A 1 84 ? 35.035 7.295 -44.803 1.00 98.19 84 SER A C 1
ATOM 629 O O . SER A 1 84 ? 34.608 6.597 -43.886 1.00 98.19 84 SER A O 1
ATOM 631 N N . GLN A 1 85 ? 35.957 8.247 -44.614 1.00 97.75 85 GLN A N 1
ATOM 632 C CA . GLN A 1 85 ? 36.507 8.555 -43.292 1.00 97.75 85 GLN A CA 1
ATOM 633 C C . GLN A 1 85 ? 35.426 9.108 -42.356 1.00 97.75 85 GLN A C 1
ATOM 635 O O . GLN A 1 85 ? 35.271 8.618 -41.242 1.00 97.75 85 GLN A O 1
ATOM 640 N N . GLN A 1 86 ? 34.611 10.053 -42.833 1.00 97.81 86 GLN A N 1
ATOM 641 C CA . GLN A 1 86 ? 33.499 10.592 -42.048 1.00 97.81 86 GLN A CA 1
ATOM 642 C C . GLN A 1 86 ? 32.478 9.503 -41.673 1.00 97.81 86 GLN A C 1
ATOM 644 O O . GLN A 1 86 ? 31.944 9.502 -40.564 1.00 97.81 86 GLN A O 1
ATOM 649 N N . MET A 1 87 ? 32.212 8.554 -42.577 1.00 97.88 87 MET A N 1
ATOM 650 C CA . MET A 1 87 ? 31.341 7.409 -42.301 1.00 97.88 87 MET A CA 1
ATOM 651 C C . MET A 1 87 ? 31.947 6.460 -41.259 1.00 97.88 87 MET A C 1
ATOM 653 O O . MET A 1 87 ? 31.213 5.961 -40.403 1.00 97.88 87 MET A O 1
ATOM 657 N N . ALA A 1 88 ? 33.260 6.220 -41.302 1.00 97.50 88 ALA A N 1
ATOM 658 C CA . ALA A 1 88 ? 33.958 5.413 -40.304 1.00 97.50 88 ALA A CA 1
ATOM 659 C C . ALA A 1 88 ? 33.878 6.060 -38.911 1.00 97.50 88 ALA A C 1
ATOM 661 O O . ALA A 1 88 ? 33.480 5.396 -37.953 1.00 97.50 88 ALA A O 1
ATOM 662 N N . ASP A 1 89 ? 34.141 7.365 -38.820 1.00 97.56 89 ASP A N 1
ATOM 663 C CA . ASP A 1 89 ? 34.058 8.123 -37.568 1.00 97.56 89 ASP A CA 1
ATOM 664 C C . ASP A 1 89 ? 32.621 8.121 -37.012 1.00 97.56 89 ASP A C 1
ATOM 666 O O . ASP A 1 89 ? 32.394 7.856 -35.829 1.00 97.56 89 ASP A O 1
ATOM 6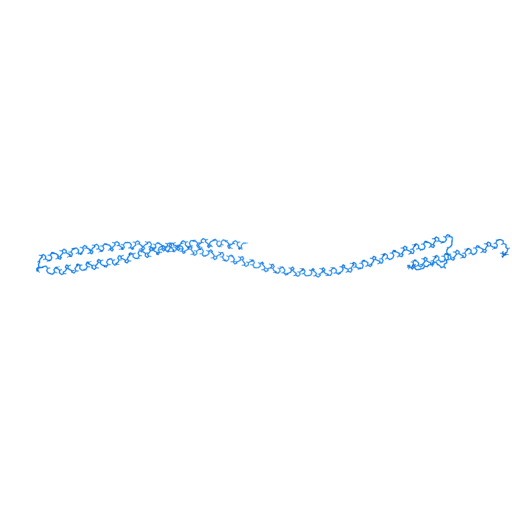70 N N . GLY A 1 90 ? 31.622 8.336 -37.877 1.00 98.19 90 GLY A N 1
ATOM 671 C CA . GLY A 1 90 ? 30.209 8.264 -37.499 1.00 98.19 90 GLY A CA 1
ATOM 672 C C . GLY A 1 90 ? 29.785 6.870 -37.024 1.00 98.19 90 GLY A C 1
ATOM 673 O O . GLY A 1 90 ? 29.032 6.750 -36.059 1.00 98.19 90 GLY A O 1
ATOM 674 N N . SER A 1 91 ? 30.304 5.814 -37.656 1.00 98.12 91 SER A N 1
ATOM 675 C CA . SER A 1 91 ? 30.036 4.426 -37.260 1.00 98.12 91 SER A CA 1
ATOM 676 C C . SER A 1 91 ? 30.643 4.094 -35.895 1.00 98.12 91 SER A C 1
ATOM 678 O O . SER A 1 91 ? 30.009 3.395 -35.107 1.00 98.12 91 SER A O 1
ATOM 680 N N . GLN A 1 92 ? 31.828 4.629 -35.585 1.00 97.56 92 GLN A N 1
ATOM 681 C CA . GLN A 1 92 ? 32.465 4.468 -34.277 1.00 97.56 92 GLN A CA 1
ATOM 682 C C . GLN A 1 92 ? 31.644 5.140 -33.168 1.00 97.56 92 GLN A C 1
ATOM 684 O O . GLN A 1 92 ? 31.331 4.505 -32.161 1.00 97.56 92 GLN A O 1
ATOM 689 N N . ILE A 1 93 ? 31.217 6.390 -33.381 1.00 97.69 93 ILE A N 1
ATOM 690 C CA . ILE A 1 93 ? 30.343 7.108 -32.437 1.00 97.69 93 ILE A CA 1
ATOM 691 C C . ILE A 1 93 ? 29.019 6.356 -32.252 1.00 97.69 93 ILE A C 1
ATOM 693 O O . ILE A 1 93 ? 28.527 6.223 -31.130 1.00 97.69 93 ILE A O 1
ATOM 697 N N . LEU A 1 94 ? 28.443 5.827 -33.338 1.00 97.75 94 LEU A N 1
ATOM 698 C CA . LEU A 1 94 ? 27.220 5.031 -33.271 1.00 97.75 94 LEU A CA 1
ATOM 699 C C . LEU A 1 94 ? 27.422 3.738 -32.467 1.00 97.75 94 LEU A C 1
ATOM 701 O O . LEU A 1 94 ? 26.551 3.381 -31.674 1.00 97.75 94 LEU A O 1
ATOM 705 N N . ALA A 1 95 ? 28.554 3.049 -32.627 1.00 97.75 95 ALA A N 1
ATOM 706 C CA . ALA A 1 95 ? 28.877 1.841 -31.867 1.00 97.75 95 ALA A CA 1
ATOM 707 C C . ALA A 1 95 ? 29.032 2.130 -30.362 1.00 97.75 95 ALA A C 1
ATOM 709 O O . ALA A 1 95 ? 28.491 1.399 -29.524 1.00 97.75 95 ALA A O 1
ATOM 710 N N . GLU A 1 96 ? 29.697 3.232 -30.008 1.00 97.12 96 GLU A N 1
ATOM 711 C CA . GLU A 1 96 ? 29.808 3.701 -28.621 1.00 97.12 96 GLU A CA 1
ATOM 712 C C . GLU A 1 96 ? 28.435 4.072 -28.042 1.00 97.12 96 GLU A C 1
ATOM 714 O O . GLU A 1 96 ? 28.070 3.622 -26.952 1.00 97.12 96 GLU A O 1
ATOM 719 N N . GLY A 1 97 ? 27.626 4.818 -28.799 1.00 97.94 97 GLY A N 1
ATOM 720 C CA . GLY A 1 97 ? 26.251 5.157 -28.428 1.00 97.94 97 GLY A CA 1
ATOM 721 C C . GLY A 1 97 ? 25.379 3.918 -28.213 1.00 97.94 97 GLY A C 1
ATOM 722 O O . GLY A 1 97 ? 24.662 3.834 -27.217 1.00 97.94 97 GLY A O 1
ATOM 723 N N . THR A 1 98 ? 25.505 2.919 -29.088 1.00 97.81 98 THR A N 1
ATOM 724 C CA . THR A 1 98 ? 24.781 1.642 -28.994 1.00 97.81 98 THR A CA 1
ATOM 725 C C . THR A 1 98 ? 25.182 0.863 -27.739 1.00 97.81 98 THR A C 1
ATOM 727 O O . THR A 1 98 ? 24.322 0.330 -27.041 1.00 97.81 98 THR A O 1
ATOM 730 N N . THR A 1 99 ? 26.471 0.846 -27.392 1.00 97.06 99 THR A N 1
ATOM 731 C CA . THR A 1 99 ? 26.976 0.188 -26.172 1.00 97.06 99 THR A CA 1
ATOM 732 C C . THR A 1 99 ? 26.453 0.871 -24.903 1.00 97.06 99 THR A C 1
ATOM 734 O O . THR A 1 99 ? 26.004 0.211 -23.959 1.00 97.06 99 THR A O 1
ATOM 737 N N . ASN A 1 100 ? 26.440 2.206 -24.893 1.00 97.06 100 ASN A N 1
ATOM 738 C CA . ASN A 1 100 ? 25.863 2.985 -23.798 1.00 97.06 100 ASN A CA 1
ATOM 739 C C . ASN A 1 100 ? 24.354 2.739 -23.664 1.00 97.06 100 ASN A C 1
ATOM 741 O O . ASN A 1 100 ? 23.848 2.590 -22.549 1.00 97.06 100 ASN A O 1
ATOM 745 N N . GLN A 1 101 ? 23.641 2.646 -24.788 1.00 96.94 101 GLN A N 1
ATOM 746 C CA . GLN A 1 101 ? 22.215 2.340 -24.803 1.00 96.94 101 GLN A CA 1
ATOM 747 C C . GLN A 1 101 ? 21.929 0.926 -24.282 1.00 96.94 101 GLN A C 1
ATOM 749 O O . GLN A 1 101 ? 21.030 0.770 -23.460 1.00 96.94 101 GLN A O 1
ATOM 754 N N . ALA A 1 102 ? 22.716 -0.080 -24.676 1.00 97.19 102 ALA A N 1
ATOM 755 C CA . ALA A 1 102 ? 22.603 -1.438 -24.140 1.00 97.19 102 ALA A CA 1
ATOM 756 C C . ALA A 1 102 ? 22.766 -1.452 -22.609 1.00 97.19 102 ALA A C 1
ATOM 758 O O . ALA A 1 102 ? 21.927 -1.995 -21.895 1.00 97.19 102 ALA A O 1
ATOM 759 N N . THR A 1 103 ? 23.767 -0.734 -22.092 1.00 96.88 103 THR A N 1
ATOM 760 C CA . THR A 1 103 ? 23.985 -0.597 -20.641 1.00 96.88 103 THR A CA 1
ATOM 761 C C . THR A 1 103 ? 22.807 0.090 -19.936 1.00 96.88 103 THR A C 1
ATOM 763 O O . THR A 1 103 ? 22.447 -0.266 -18.812 1.00 96.88 103 THR A O 1
ATOM 766 N N . ALA A 1 104 ? 22.198 1.098 -20.568 1.00 97.44 104 ALA A N 1
ATOM 767 C CA . ALA A 1 104 ? 21.018 1.767 -20.026 1.00 97.44 104 ALA A CA 1
ATOM 768 C C . ALA A 1 104 ? 19.801 0.828 -19.979 1.00 97.44 104 ALA A C 1
ATOM 770 O O . ALA A 1 104 ? 19.066 0.841 -18.991 1.00 97.44 104 ALA A O 1
ATOM 771 N N . VAL A 1 105 ? 19.622 -0.014 -21.002 1.00 97.62 105 VAL A N 1
ATOM 772 C CA . VAL A 1 105 ? 18.564 -1.034 -21.047 1.00 97.62 105 VAL A CA 1
ATOM 773 C C . VAL A 1 105 ? 18.762 -2.084 -19.952 1.00 97.62 105 VAL A C 1
ATOM 775 O O . VAL A 1 105 ? 17.801 -2.402 -19.257 1.00 97.62 105 VAL A O 1
ATOM 778 N N . ASP A 1 106 ? 19.989 -2.547 -19.706 1.00 95.56 106 ASP A N 1
ATOM 779 C CA . ASP A 1 106 ? 20.274 -3.490 -18.614 1.00 95.56 106 ASP A CA 1
ATOM 780 C C . ASP A 1 106 ? 19.931 -2.900 -17.238 1.00 95.56 106 ASP A C 1
ATOM 782 O O . ASP A 1 106 ? 19.275 -3.540 -16.408 1.00 95.56 106 ASP A O 1
ATOM 786 N N . LYS A 1 107 ? 20.311 -1.637 -16.995 1.00 96.25 107 LYS A N 1
ATOM 787 C CA . LYS A 1 107 ? 19.940 -0.923 -15.761 1.00 96.25 107 LYS A CA 1
ATOM 788 C C . LYS A 1 107 ? 18.429 -0.755 -15.630 1.00 96.25 107 LYS A C 1
ATOM 790 O O . LYS A 1 107 ? 17.891 -0.919 -14.531 1.00 96.25 107 LYS A O 1
ATOM 795 N N . LEU A 1 108 ? 17.746 -0.442 -16.731 1.00 96.94 108 LEU A N 1
ATOM 796 C CA . LEU A 1 108 ? 16.292 -0.319 -16.762 1.00 96.94 108 LEU A CA 1
ATOM 797 C C . LEU A 1 108 ? 15.628 -1.661 -16.437 1.00 96.94 108 LEU A C 1
ATOM 799 O O . LEU A 1 108 ? 14.724 -1.696 -15.610 1.00 96.94 108 LEU A O 1
ATOM 803 N N . SER A 1 109 ? 16.121 -2.762 -17.006 1.00 96.94 109 SER A N 1
ATOM 804 C CA . SER A 1 109 ? 15.624 -4.111 -16.726 1.00 96.94 109 SER A CA 1
ATOM 805 C C . SER A 1 109 ? 15.782 -4.480 -15.249 1.00 96.94 109 SER A C 1
ATOM 807 O O . SER A 1 109 ? 14.837 -4.967 -14.632 1.00 96.94 109 SER A O 1
ATOM 809 N N . SER A 1 110 ? 16.946 -4.199 -14.654 1.00 96.31 110 SER A N 1
ATOM 810 C CA . SER A 1 110 ? 17.181 -4.415 -13.219 1.00 96.31 110 SER A CA 1
ATOM 811 C C . SER A 1 110 ? 16.230 -3.581 -12.351 1.00 96.31 110 SER A C 1
ATOM 813 O O . SER A 1 110 ? 15.613 -4.090 -11.415 1.00 96.31 110 SER A O 1
ATOM 815 N N . THR A 1 111 ? 16.025 -2.313 -12.718 1.00 97.19 111 THR A N 1
ATOM 816 C CA . THR A 1 111 ? 15.086 -1.416 -12.026 1.00 97.19 111 THR A CA 1
ATOM 817 C C . THR A 1 111 ? 13.648 -1.927 -12.123 1.00 97.19 111 THR A C 1
ATOM 819 O O . THR A 1 111 ? 12.942 -1.952 -11.118 1.00 97.19 111 THR A O 1
ATOM 822 N N . ILE A 1 112 ? 13.217 -2.385 -13.302 1.00 97.06 112 ILE A N 1
ATOM 823 C CA . ILE A 1 112 ? 11.884 -2.965 -13.515 1.00 97.06 112 ILE A CA 1
ATOM 824 C C . ILE A 1 112 ? 11.703 -4.236 -12.680 1.00 97.06 112 ILE A C 1
ATOM 826 O O . ILE A 1 112 ? 10.653 -4.402 -12.065 1.00 97.06 112 ILE A O 1
ATOM 830 N N . SER A 1 113 ? 12.722 -5.096 -12.594 1.00 96.25 113 SER A N 1
ATOM 831 C CA . SER A 1 113 ? 12.682 -6.278 -11.724 1.00 96.25 113 SER A CA 1
ATOM 832 C C . SER A 1 113 ? 12.487 -5.884 -10.258 1.00 96.25 113 SER A C 1
ATOM 834 O O . SER A 1 113 ? 11.621 -6.435 -9.586 1.00 96.25 113 SER A O 1
ATOM 836 N N . GLY A 1 114 ? 13.227 -4.880 -9.776 1.00 96.56 114 GLY A N 1
ATOM 837 C CA . GLY A 1 114 ? 13.060 -4.362 -8.416 1.00 96.56 114 GLY A CA 1
ATOM 838 C C . GLY A 1 114 ? 11.667 -3.775 -8.171 1.00 96.56 114 GLY A C 1
ATOM 839 O O . GLY A 1 114 ? 11.061 -4.032 -7.133 1.00 96.56 114 GLY A O 1
ATOM 840 N N . ILE A 1 115 ? 11.119 -3.030 -9.137 1.00 96.75 115 ILE A N 1
ATOM 841 C CA . ILE A 1 115 ? 9.744 -2.510 -9.071 1.00 96.75 115 ILE A CA 1
ATOM 842 C C . ILE A 1 115 ? 8.736 -3.661 -8.990 1.00 96.75 115 ILE A C 1
ATOM 844 O O . ILE A 1 115 ? 7.830 -3.608 -8.162 1.00 96.75 115 ILE A O 1
ATOM 848 N N . SER A 1 116 ? 8.905 -4.712 -9.795 1.00 96.38 116 SER A N 1
ATOM 849 C CA . SER A 1 116 ? 8.034 -5.891 -9.775 1.00 96.38 116 SER A CA 1
ATOM 850 C C . SER A 1 116 ? 8.044 -6.587 -8.410 1.00 96.38 116 SER A C 1
ATOM 852 O O . SER A 1 116 ? 6.981 -6.916 -7.881 1.00 96.38 116 SER A O 1
ATOM 854 N N . ASP A 1 117 ? 9.219 -6.747 -7.794 1.00 96.56 117 ASP A N 1
ATOM 855 C CA . ASP A 1 117 ? 9.344 -7.310 -6.444 1.00 96.56 117 ASP A CA 1
ATOM 856 C C . ASP A 1 117 ? 8.638 -6.439 -5.396 1.00 96.56 117 ASP A C 1
ATOM 858 O O . ASP A 1 117 ? 7.975 -6.947 -4.487 1.00 96.56 117 ASP A O 1
ATOM 862 N N . HIS A 1 118 ? 8.763 -5.114 -5.513 1.00 96.06 118 HIS A N 1
ATOM 863 C CA . HIS A 1 118 ? 8.070 -4.175 -4.634 1.00 96.06 118 HIS A CA 1
ATOM 864 C C . HIS A 1 118 ? 6.550 -4.236 -4.803 1.00 96.06 118 HIS A C 1
ATOM 866 O O . HIS A 1 118 ? 5.841 -4.239 -3.799 1.00 96.06 118 HIS A O 1
ATOM 872 N N . ILE A 1 119 ? 6.046 -4.338 -6.036 1.00 96.44 119 ILE A N 1
ATOM 873 C CA . ILE A 1 119 ? 4.614 -4.513 -6.314 1.00 96.44 119 ILE A CA 1
ATOM 874 C C . ILE A 1 119 ? 4.110 -5.820 -5.691 1.00 96.44 119 ILE A C 1
ATOM 876 O O . ILE A 1 119 ? 3.108 -5.799 -4.981 1.00 96.44 119 ILE A O 1
ATOM 880 N N . SER A 1 120 ? 4.839 -6.930 -5.860 1.00 94.81 120 SER A N 1
ATOM 881 C CA . SER A 1 120 ? 4.462 -8.221 -5.268 1.00 94.81 120 SER A CA 1
ATOM 882 C C . SER A 1 120 ? 4.393 -8.163 -3.739 1.00 94.81 120 SER A C 1
ATOM 884 O O . SER A 1 120 ? 3.453 -8.687 -3.145 1.00 94.81 120 SER A O 1
ATOM 886 N N . LYS A 1 121 ? 5.361 -7.505 -3.086 1.00 95.94 121 LYS A N 1
ATOM 887 C CA . LYS A 1 121 ? 5.350 -7.313 -1.625 1.00 95.94 121 LYS A CA 1
ATOM 888 C C . LYS A 1 121 ? 4.211 -6.409 -1.168 1.00 95.94 121 LYS A C 1
ATOM 890 O O . LYS A 1 121 ? 3.638 -6.645 -0.108 1.00 95.94 121 LYS A O 1
ATOM 895 N N . THR A 1 122 ? 3.888 -5.371 -1.935 1.00 96.00 122 THR A N 1
ATOM 896 C CA . THR A 1 122 ? 2.739 -4.506 -1.650 1.00 96.00 122 TH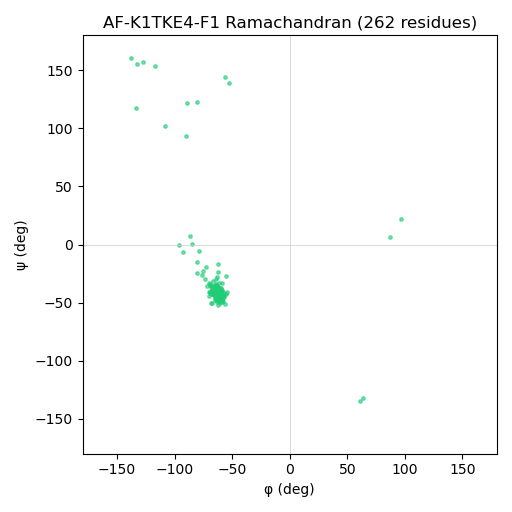R A CA 1
ATOM 897 C C . THR A 1 122 ? 1.440 -5.300 -1.728 1.00 96.00 122 THR A C 1
ATOM 899 O O . THR A 1 122 ? 0.651 -5.215 -0.796 1.00 96.00 122 THR A O 1
ATOM 902 N N . ALA A 1 123 ? 1.254 -6.131 -2.757 1.00 95.12 123 ALA A N 1
ATOM 903 C CA . ALA A 1 123 ? 0.074 -6.986 -2.881 1.00 95.12 123 ALA A CA 1
ATOM 904 C C . ALA A 1 123 ? -0.058 -7.970 -1.702 1.00 95.12 123 ALA A C 1
ATOM 906 O O . ALA A 1 123 ? -1.128 -8.077 -1.103 1.00 95.12 123 ALA A O 1
ATOM 907 N N . GLU A 1 124 ? 1.041 -8.622 -1.299 1.00 94.88 124 GLU A N 1
ATOM 908 C CA . GLU A 1 124 ? 1.065 -9.514 -0.129 1.00 94.88 124 GLU A CA 1
ATOM 909 C C . GLU A 1 124 ? 0.710 -8.768 1.169 1.00 94.88 124 GLU A C 1
ATOM 911 O O . GLU A 1 124 ? -0.136 -9.215 1.948 1.00 94.88 124 GLU A O 1
ATOM 916 N N . ASN A 1 125 ? 1.335 -7.611 1.406 1.00 95.88 125 ASN A N 1
ATOM 917 C CA . ASN A 1 125 ? 1.080 -6.802 2.596 1.00 95.88 125 ASN A CA 1
ATOM 918 C C . ASN A 1 125 ? -0.357 -6.273 2.634 1.00 95.88 125 ASN A C 1
ATOM 920 O O . ASN A 1 125 ? -0.964 -6.273 3.705 1.00 95.88 125 ASN A O 1
ATOM 924 N N . SER A 1 126 ? -0.915 -5.878 1.489 1.00 96.88 126 SER A N 1
ATOM 925 C CA . SER A 1 126 ? -2.325 -5.513 1.364 1.00 96.88 126 SER A CA 1
ATOM 926 C C . SER A 1 126 ? -3.223 -6.702 1.707 1.00 96.88 126 SER A C 1
ATOM 928 O O . SER A 1 126 ? -4.073 -6.585 2.583 1.00 96.88 126 SER A O 1
ATOM 930 N N . GLY A 1 127 ? -2.976 -7.891 1.150 1.00 94.06 127 GLY A N 1
ATOM 931 C CA . GLY A 1 127 ? -3.739 -9.094 1.509 1.00 94.06 127 GLY A CA 1
ATOM 932 C C . GLY A 1 127 ? -3.723 -9.384 3.018 1.00 94.06 127 GLY A C 1
ATOM 933 O O . GLY A 1 127 ? -4.763 -9.651 3.624 1.00 94.06 127 GLY A O 1
ATOM 934 N N . ARG A 1 128 ? -2.558 -9.241 3.665 1.00 95.00 128 ARG A N 1
ATOM 935 C CA . ARG A 1 128 ? -2.427 -9.380 5.127 1.00 95.00 128 ARG A CA 1
ATOM 936 C C . ARG A 1 128 ? -3.202 -8.310 5.897 1.00 95.00 128 ARG A C 1
ATOM 938 O O . ARG A 1 128 ? -3.847 -8.635 6.891 1.00 95.00 128 ARG A O 1
ATOM 945 N N . ALA A 1 129 ? -3.134 -7.053 5.468 1.00 96.19 129 ALA A N 1
ATOM 946 C CA . ALA A 1 129 ? -3.856 -5.953 6.101 1.00 96.19 129 ALA A CA 1
ATOM 947 C C . ALA A 1 129 ? -5.380 -6.116 5.962 1.00 96.19 129 ALA A C 1
ATOM 949 O O . ALA A 1 129 ? -6.088 -5.929 6.946 1.00 96.19 129 ALA A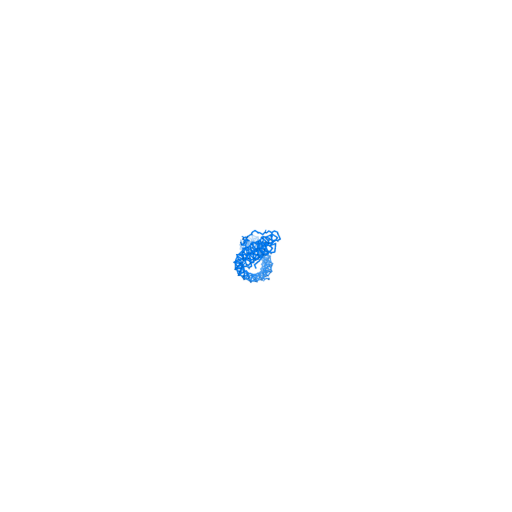 O 1
ATOM 950 N N . SER A 1 130 ? -5.869 -6.570 4.803 1.00 95.56 130 SER A N 1
ATOM 951 C CA . SER A 1 130 ? -7.285 -6.902 4.596 1.00 95.56 130 SER A CA 1
ATOM 952 C C . SER A 1 130 ? -7.758 -7.983 5.576 1.00 95.56 130 SER A C 1
ATOM 954 O O . SER A 1 130 ? -8.761 -7.800 6.265 1.00 95.56 130 SER A O 1
ATOM 956 N N . GLY A 1 131 ? -6.977 -9.059 5.744 1.00 94.62 131 GLY A N 1
ATOM 957 C CA . GLY A 1 131 ? -7.285 -10.108 6.722 1.00 94.62 131 GLY A CA 1
ATOM 958 C C . GLY A 1 131 ? -7.287 -9.624 8.179 1.00 94.62 131 GLY A C 1
ATOM 959 O O . GLY A 1 131 ? -8.119 -10.060 8.973 1.00 94.62 131 GLY A O 1
ATOM 960 N N . LEU A 1 132 ? -6.392 -8.699 8.547 1.00 96.25 132 LEU A N 1
ATOM 961 C CA . LEU A 1 132 ? -6.392 -8.083 9.881 1.00 96.25 132 LEU A CA 1
ATOM 962 C C . LEU A 1 132 ? -7.628 -7.205 10.109 1.00 96.25 132 LEU A C 1
ATOM 964 O O . LEU A 1 132 ? -8.208 -7.245 11.194 1.00 96.25 132 LEU A O 1
ATOM 968 N N . SER A 1 133 ? -8.041 -6.435 9.102 1.00 96.50 133 SER A N 1
ATOM 969 C CA . SER A 1 133 ? -9.258 -5.623 9.158 1.00 96.50 133 SER A CA 1
ATOM 970 C C . SER A 1 133 ? -10.517 -6.482 9.303 1.00 96.50 133 SER A C 1
ATOM 972 O O . SER A 1 133 ? -11.381 -6.148 10.114 1.00 96.50 133 SER A O 1
ATOM 974 N N . ASP A 1 134 ? -10.594 -7.619 8.607 1.00 94.94 134 ASP A N 1
ATOM 975 C CA . ASP A 1 134 ? -11.703 -8.569 8.759 1.00 94.94 134 ASP A CA 1
ATOM 976 C C . ASP A 1 134 ? -11.725 -9.205 10.160 1.00 94.94 134 ASP A C 1
ATOM 978 O O . ASP A 1 134 ? -12.766 -9.262 10.815 1.00 94.94 134 ASP A O 1
ATOM 982 N N . ASN A 1 135 ? -10.557 -9.589 10.692 1.00 95.88 135 ASN A N 1
ATOM 983 C CA . ASN A 1 135 ? -10.459 -10.097 12.063 1.00 95.88 135 ASN A CA 1
ATOM 984 C C . ASN A 1 135 ? -10.891 -9.049 13.105 1.00 95.88 135 ASN A C 1
ATOM 986 O O . ASN A 1 135 ? -11.589 -9.384 14.061 1.00 95.88 135 ASN A O 1
ATOM 990 N N . CYS A 1 136 ? -10.517 -7.781 12.906 1.00 96.38 136 CYS A N 1
ATOM 991 C CA . CYS A 1 136 ? -10.961 -6.672 13.747 1.00 96.38 136 CYS A CA 1
ATOM 992 C C . CYS A 1 136 ? -12.491 -6.544 13.725 1.00 96.38 136 CYS A C 1
ATOM 994 O O . CYS A 1 136 ? -13.112 -6.492 14.785 1.00 96.38 136 CYS A O 1
ATOM 996 N N . ALA A 1 137 ? -13.110 -6.581 12.539 1.00 94.94 137 ALA A N 1
ATOM 997 C CA . ALA A 1 137 ? -14.565 -6.534 12.403 1.00 94.94 137 ALA A CA 1
ATOM 998 C C . ALA A 1 137 ? -15.253 -7.685 13.161 1.00 94.94 137 ALA A C 1
ATOM 1000 O O . ALA A 1 137 ? -16.209 -7.448 13.898 1.00 94.94 137 ALA A O 1
ATOM 1001 N N . GLN A 1 138 ? -14.730 -8.912 13.060 1.00 94.75 138 GLN A N 1
ATOM 1002 C CA . GLN A 1 138 ? -15.255 -10.064 13.805 1.00 94.75 138 GLN A CA 1
ATOM 1003 C C . GLN A 1 138 ? -15.137 -9.888 15.327 1.00 94.75 138 GLN A C 1
ATOM 1005 O O . GLN A 1 138 ? -16.078 -10.189 16.062 1.00 94.75 138 GLN A O 1
ATOM 1010 N N . GLN A 1 139 ? -14.008 -9.370 15.822 1.00 96.06 139 GLN A N 1
ATOM 1011 C CA . GLN A 1 139 ? -13.851 -9.089 17.253 1.00 96.06 139 GLN A CA 1
ATOM 1012 C C . GLN A 1 139 ? -14.824 -8.007 17.731 1.00 96.06 139 GLN A C 1
ATOM 1014 O O . GLN A 1 139 ? -15.407 -8.148 18.805 1.00 96.06 139 GLN A O 1
ATOM 1019 N N . MET A 1 140 ? -15.037 -6.952 16.941 1.00 94.50 140 MET A N 1
ATOM 1020 C CA . MET A 1 140 ? -15.991 -5.889 17.270 1.00 94.50 140 MET A CA 1
ATOM 1021 C C . MET A 1 140 ? -17.439 -6.389 17.289 1.00 94.50 140 MET A C 1
ATOM 1023 O O . MET A 1 140 ? -18.195 -5.987 18.171 1.00 94.50 140 MET A O 1
ATOM 1027 N N . MET A 1 141 ? -17.811 -7.320 16.404 1.00 92.75 141 MET A N 1
ATOM 1028 C CA . MET A 1 141 ? -19.120 -7.986 16.453 1.00 92.75 141 MET A CA 1
ATOM 1029 C C . MET A 1 141 ? -19.331 -8.725 17.780 1.00 92.75 141 MET A C 1
ATOM 1031 O O . MET A 1 141 ? -20.348 -8.515 18.437 1.00 92.75 141 MET A O 1
ATOM 1035 N N . HIS A 1 142 ? -18.347 -9.511 18.229 1.00 94.62 142 HIS A N 1
ATOM 1036 C CA . HIS A 1 142 ? -18.422 -10.176 19.535 1.00 94.62 142 HIS A CA 1
ATOM 1037 C C . HIS A 1 142 ? -18.499 -9.184 20.703 1.00 94.62 142 HIS A C 1
ATOM 1039 O O . HIS A 1 142 ? -19.273 -9.392 21.636 1.00 94.62 142 HIS A O 1
ATOM 1045 N N . GLN A 1 143 ? -17.748 -8.080 20.644 1.00 95.62 143 GLN A N 1
ATOM 1046 C CA . GLN A 1 143 ? -17.849 -7.023 21.655 1.00 95.62 143 GLN A CA 1
ATOM 1047 C C . GLN A 1 143 ? -19.235 -6.360 21.657 1.00 95.62 143 GLN A C 1
ATOM 1049 O O . GLN A 1 143 ? -19.750 -6.029 22.721 1.00 95.62 143 GLN A O 1
ATOM 1054 N N . SER A 1 144 ? -19.884 -6.215 20.499 1.00 93.38 144 SER A N 1
ATOM 1055 C CA . SER A 1 144 ? -21.263 -5.719 20.423 1.00 93.38 144 SER A CA 1
ATOM 1056 C C . SER A 1 144 ? -22.243 -6.663 21.135 1.00 93.38 144 SER A C 1
ATOM 1058 O O . SER A 1 144 ? -23.098 -6.196 21.884 1.00 93.38 144 SER A O 1
ATOM 1060 N N . GLU A 1 145 ? -22.080 -7.983 20.990 1.00 93.50 145 GLU A N 1
ATOM 1061 C CA . GLU A 1 145 ? -22.886 -8.981 21.717 1.00 93.50 145 GLU A CA 1
ATOM 1062 C C . GLU A 1 145 ? -22.638 -8.940 23.239 1.00 93.50 145 GLU A C 1
ATOM 1064 O O . GLU A 1 145 ? -23.546 -9.188 24.036 1.00 93.50 145 GLU A O 1
ATOM 1069 N N . ASP A 1 146 ? -21.402 -8.669 23.675 1.00 95.62 146 ASP A N 1
ATOM 1070 C CA . ASP A 1 146 ? -21.078 -8.452 25.094 1.00 95.62 146 ASP A CA 1
ATOM 1071 C C . ASP A 1 146 ? -21.765 -7.179 25.628 1.00 95.62 146 ASP A C 1
ATOM 1073 O O . ASP A 1 146 ? -22.287 -7.177 26.747 1.00 95.62 146 ASP A O 1
ATOM 1077 N N . MET A 1 147 ? -21.834 -6.116 24.820 1.00 95.00 147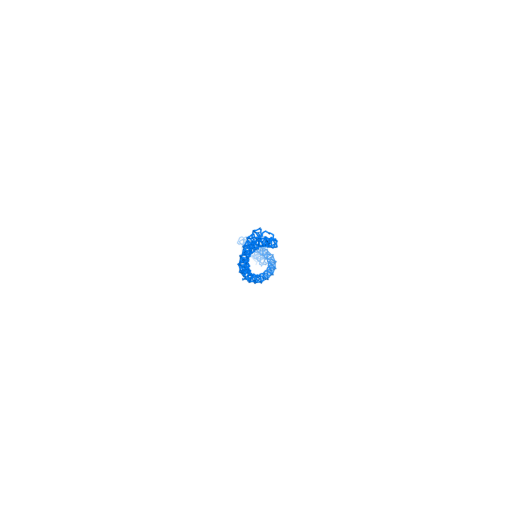 MET A N 1
ATOM 1078 C CA . MET A 1 147 ? -22.526 -4.875 25.180 1.00 95.00 147 MET A CA 1
ATOM 1079 C C . MET A 1 147 ? -24.045 -5.042 25.286 1.00 95.00 147 MET A C 1
ATOM 1081 O O . MET A 1 147 ? -24.649 -4.483 26.201 1.00 95.00 147 MET A O 1
ATOM 1085 N N . GLU A 1 148 ? -24.669 -5.839 24.416 1.00 93.94 148 GLU A N 1
ATOM 1086 C CA . GLU A 1 148 ? -26.091 -6.189 24.547 1.00 93.94 148 GLU A CA 1
ATOM 1087 C C . GLU A 1 148 ? -26.364 -6.908 25.876 1.00 93.94 148 GLU A C 1
ATOM 1089 O O . GLU A 1 148 ? -27.272 -6.533 26.622 1.00 93.94 148 GLU A O 1
ATOM 1094 N N . ARG A 1 149 ? -25.510 -7.873 26.240 1.00 95.94 149 ARG A N 1
ATOM 1095 C CA . ARG A 1 149 ? -25.591 -8.571 27.534 1.00 95.94 149 ARG A CA 1
ATOM 1096 C C . ARG A 1 149 ? -25.386 -7.629 28.723 1.00 95.94 149 ARG A C 1
ATOM 1098 O O . ARG A 1 149 ? -26.041 -7.799 29.754 1.00 95.94 149 ARG A O 1
ATOM 1105 N N . LEU A 1 150 ? -24.507 -6.634 28.598 1.00 95.81 150 LEU A N 1
ATOM 1106 C CA . LEU A 1 150 ? -24.315 -5.606 29.623 1.00 95.81 150 LEU A CA 1
ATOM 1107 C C . LEU A 1 150 ? -25.574 -4.747 29.803 1.00 95.81 150 LEU A C 1
ATOM 1109 O O . LEU A 1 150 ? -25.980 -4.499 30.938 1.00 95.81 150 LEU A O 1
ATOM 1113 N N . LEU A 1 151 ? -26.213 -4.331 28.707 1.00 95.06 151 LEU A N 1
ATOM 1114 C CA . LEU A 1 151 ? -27.457 -3.556 28.747 1.00 95.06 151 LEU A CA 1
ATOM 1115 C C . LEU A 1 151 ? -28.596 -4.342 29.404 1.00 95.06 151 LEU A C 1
ATOM 1117 O O . LEU A 1 151 ? -29.304 -3.797 30.251 1.00 95.06 151 LEU A O 1
ATOM 1121 N N . GLU A 1 152 ? -28.729 -5.635 29.098 1.00 96.25 152 GLU A N 1
ATOM 1122 C CA . GLU A 1 152 ? -29.687 -6.507 29.788 1.00 96.25 152 GLU A CA 1
ATOM 1123 C C . GLU A 1 152 ? -29.408 -6.619 31.294 1.00 96.25 152 GLU A C 1
ATOM 1125 O O . GLU A 1 152 ? -30.338 -6.681 32.103 1.00 96.25 152 GLU A O 1
ATOM 1130 N N . ALA A 1 153 ? -28.134 -6.676 31.694 1.00 96.56 153 ALA A N 1
ATOM 1131 C CA . ALA A 1 153 ? -27.759 -6.714 33.103 1.00 96.56 153 ALA A CA 1
ATOM 1132 C C . ALA A 1 153 ? -28.106 -5.396 33.814 1.00 96.56 153 ALA A C 1
ATOM 1134 O O . ALA A 1 153 ? -28.643 -5.437 34.921 1.00 96.56 153 ALA A O 1
ATOM 1135 N N . MET A 1 154 ? -27.868 -4.247 33.174 1.00 95.69 154 MET A N 1
ATOM 1136 C CA . MET A 1 154 ? -28.232 -2.933 33.718 1.00 95.69 154 MET A CA 1
ATOM 1137 C C . MET A 1 154 ? -29.748 -2.776 33.871 1.00 95.69 154 MET A C 1
ATOM 1139 O O . MET A 1 154 ? -30.201 -2.366 34.936 1.00 95.69 154 MET A O 1
ATOM 1143 N N . ASP A 1 155 ? -30.541 -3.202 32.882 1.00 95.25 155 ASP A N 1
ATOM 1144 C CA . ASP A 1 155 ? -32.011 -3.211 32.974 1.00 95.25 155 ASP A CA 1
ATOM 1145 C C . ASP A 1 155 ? -32.512 -4.091 34.137 1.00 95.25 155 ASP A C 1
ATOM 1147 O O . ASP A 1 155 ? -33.407 -3.700 34.894 1.00 95.25 155 ASP A O 1
ATOM 1151 N N . LYS A 1 156 ? -31.895 -5.262 34.352 1.00 96.44 156 LYS A N 1
ATOM 1152 C CA . LYS A 1 156 ? -32.207 -6.122 35.507 1.00 96.44 156 LYS A CA 1
ATOM 1153 C C . LYS A 1 156 ? -31.875 -5.444 36.835 1.00 96.44 156 LYS A C 1
ATOM 1155 O O . LYS A 1 156 ? -32.686 -5.530 37.758 1.00 96.44 156 LYS A O 1
ATOM 1160 N N . ILE A 1 157 ? -30.717 -4.788 36.941 1.00 95.56 157 ILE A N 1
ATOM 1161 C CA . ILE A 1 157 ? -30.323 -4.056 38.154 1.00 95.56 157 ILE A CA 1
ATOM 1162 C C . ILE A 1 157 ? -31.313 -2.918 38.412 1.00 95.56 157 ILE A C 1
ATOM 1164 O O . ILE A 1 157 ? -31.805 -2.797 39.529 1.00 95.56 157 ILE A O 1
ATOM 1168 N N . GLN A 1 158 ? -31.679 -2.149 37.385 1.00 94.38 158 GLN A N 1
ATOM 1169 C CA . GLN A 1 158 ? -32.630 -1.044 37.503 1.00 94.38 158 GLN A CA 1
ATOM 1170 C C . GLN A 1 158 ? -33.991 -1.513 38.028 1.00 94.38 158 GLN A C 1
ATOM 1172 O O . GLN A 1 158 ? -34.472 -0.997 39.038 1.00 94.38 158 GLN A O 1
ATOM 1177 N N . LYS A 1 159 ? -34.561 -2.569 37.434 1.00 95.50 159 LYS A N 1
ATOM 1178 C CA . LYS A 1 159 ? -35.823 -3.174 37.897 1.00 95.50 159 LYS A CA 1
ATOM 1179 C C . LYS A 1 159 ? -35.738 -3.685 39.336 1.00 95.50 159 LYS A C 1
ATOM 1181 O O . LYS A 1 159 ? -36.690 -3.542 40.103 1.00 95.50 159 LYS A O 1
ATOM 1186 N N . GLN A 1 160 ? -34.611 -4.284 39.727 1.00 96.44 160 GLN A N 1
ATOM 1187 C CA . GLN A 1 160 ? -34.401 -4.731 41.107 1.00 96.44 160 GLN A CA 1
ATOM 1188 C C . GLN A 1 160 ? -34.294 -3.552 42.079 1.00 96.44 160 GLN A C 1
ATOM 1190 O O . GLN A 1 160 ? -34.893 -3.600 43.152 1.00 96.44 160 GLN A O 1
ATOM 1195 N N . SER A 1 161 ? -33.594 -2.482 41.710 1.00 95.94 161 SER A N 1
ATOM 1196 C CA . SER A 1 161 ? -33.491 -1.264 42.515 1.00 95.94 161 SER A CA 1
ATOM 1197 C C . SER A 1 161 ? -34.845 -0.573 42.693 1.00 95.94 161 SER A C 1
ATOM 1199 O O . SER A 1 161 ? -35.168 -0.147 43.802 1.00 95.94 161 SER A O 1
ATOM 1201 N N . GLU A 1 162 ? -35.680 -0.523 41.653 1.00 94.19 162 GLU A N 1
ATOM 1202 C CA . GLU A 1 162 ? -37.059 -0.024 41.745 1.00 94.19 162 GLU A CA 1
ATOM 1203 C C . GLU A 1 162 ? -37.916 -0.868 42.698 1.00 94.19 162 GLU A C 1
ATOM 1205 O O . GLU A 1 162 ? -38.628 -0.322 43.545 1.00 94.19 162 GLU A O 1
ATOM 1210 N N . ALA A 1 163 ? -37.809 -2.199 42.620 1.00 95.62 163 ALA A N 1
ATOM 1211 C CA . ALA A 1 163 ? -38.501 -3.098 43.541 1.00 95.62 163 ALA A CA 1
ATOM 1212 C C . ALA A 1 163 ? -38.035 -2.896 44.995 1.00 95.62 163 ALA A C 1
ATOM 1214 O O . ALA A 1 163 ? -38.861 -2.838 45.907 1.00 95.62 163 ALA A O 1
ATOM 1215 N N . ILE A 1 164 ? -36.728 -2.719 45.224 1.00 95.38 164 ILE A N 1
ATOM 1216 C CA . ILE A 1 164 ? -36.191 -2.389 46.552 1.00 95.38 164 ILE A CA 1
ATOM 1217 C C . ILE A 1 164 ? -36.750 -1.044 47.031 1.00 95.38 164 ILE A C 1
ATOM 1219 O O . ILE A 1 164 ? -37.174 -0.945 48.180 1.00 95.38 164 ILE A O 1
ATOM 1223 N N . SER A 1 165 ? -36.826 -0.030 46.165 1.00 95.38 165 SER A N 1
ATOM 1224 C CA . SER A 1 165 ? -37.409 1.277 46.503 1.00 95.38 165 SER A CA 1
ATOM 1225 C C . SER A 1 165 ? -38.855 1.149 47.011 1.00 95.38 165 SER A C 1
ATOM 1227 O O . SER A 1 165 ? -39.208 1.733 48.037 1.00 95.38 165 SER A O 1
ATOM 1229 N N . GLN A 1 166 ? -39.678 0.306 46.375 1.00 94.75 166 GLN A N 1
ATOM 1230 C CA . GLN A 1 166 ? -41.051 0.024 46.829 1.00 94.75 166 GLN A CA 1
ATOM 1231 C C . GLN A 1 166 ? -41.097 -0.660 48.205 1.00 94.75 166 GLN A C 1
ATOM 1233 O O . GLN A 1 166 ? -41.940 -0.322 49.044 1.00 94.75 166 GLN A O 1
ATOM 1238 N N . VAL A 1 167 ? -40.174 -1.592 48.469 1.00 95.56 167 VAL A N 1
ATOM 1239 C CA . VAL A 1 167 ? -40.044 -2.241 49.784 1.00 95.56 167 VAL A CA 1
ATOM 1240 C C . VAL A 1 167 ? -39.661 -1.219 50.856 1.00 95.56 167 VAL A C 1
ATOM 1242 O O . VAL A 1 167 ? -40.264 -1.211 51.927 1.00 95.56 167 VAL A O 1
ATOM 1245 N N . ILE A 1 168 ? -38.716 -0.319 50.572 1.00 95.31 168 ILE A N 1
ATOM 1246 C CA . ILE A 1 168 ? -38.302 0.737 51.506 1.00 95.31 168 ILE A CA 1
ATOM 1247 C C . ILE A 1 168 ? -39.453 1.703 51.819 1.00 95.31 168 ILE A C 1
ATOM 1249 O O . ILE A 1 168 ? -39.640 2.062 52.983 1.00 95.31 168 ILE A O 1
ATOM 1253 N N . THR A 1 169 ? -40.261 2.072 50.822 1.00 94.56 169 THR A N 1
ATOM 1254 C CA . THR A 1 169 ? -41.480 2.872 51.036 1.00 94.56 169 THR A CA 1
ATOM 1255 C C . THR A 1 169 ? -42.458 2.157 51.969 1.00 94.56 169 THR A C 1
ATOM 1257 O O . THR A 1 169 ? -42.931 2.751 52.933 1.00 94.56 169 THR A O 1
ATOM 1260 N N . SER A 1 170 ? -42.666 0.852 51.777 1.00 96.12 170 SER A N 1
ATOM 1261 C CA . SER A 1 170 ? -43.522 0.053 52.667 1.00 96.12 170 SER A CA 1
ATOM 1262 C C . SER A 1 170 ? -42.981 -0.011 54.106 1.00 96.12 170 SER A C 1
ATOM 1264 O O . SER A 1 170 ? -43.754 -0.010 55.062 1.00 96.12 170 SER A O 1
ATOM 1266 N N . ILE A 1 171 ? -41.655 -0.049 54.290 1.00 94.69 171 ILE A N 1
ATOM 1267 C CA . ILE A 1 171 ? -41.020 -0.014 55.620 1.00 94.69 171 ILE A CA 1
ATOM 1268 C C . ILE A 1 171 ? -41.233 1.345 56.298 1.00 94.69 171 ILE A C 1
ATOM 1270 O O . ILE A 1 171 ? -41.510 1.385 57.497 1.00 94.69 171 ILE A O 1
ATOM 1274 N N . GLU A 1 172 ? -41.130 2.449 55.554 1.00 94.38 172 GLU A N 1
ATOM 1275 C CA . GLU A 1 172 ? -41.425 3.789 56.078 1.00 94.38 172 GLU A CA 1
ATOM 1276 C C . GLU A 1 172 ? -42.894 3.911 56.509 1.00 94.38 172 GLU A C 1
ATOM 1278 O O . GLU A 1 172 ? -43.164 4.416 57.600 1.00 94.38 172 GLU A O 1
ATOM 1283 N N . ASP A 1 173 ? -43.828 3.361 55.726 1.00 94.69 173 ASP A N 1
ATOM 1284 C CA . ASP A 1 173 ? -45.251 3.315 56.079 1.00 94.69 173 ASP A CA 1
ATOM 1285 C C . ASP A 1 173 ? -45.496 2.505 57.364 1.00 94.69 173 ASP A C 1
ATOM 1287 O O . ASP A 1 173 ? -46.232 2.946 58.252 1.00 94.69 173 ASP A O 1
ATOM 1291 N N . ILE A 1 174 ? -44.844 1.345 57.517 1.00 94.62 174 ILE A N 1
ATOM 1292 C CA . ILE A 1 174 ? -44.919 0.530 58.743 1.00 94.62 174 ILE A CA 1
ATOM 1293 C C . ILE A 1 174 ? -44.340 1.295 59.938 1.00 94.62 174 ILE A C 1
ATOM 1295 O O . ILE A 1 174 ? -44.933 1.292 61.021 1.00 94.62 174 ILE A O 1
ATOM 1299 N N . ALA A 1 175 ? -43.202 1.970 59.765 1.00 95.50 175 ALA A N 1
ATOM 1300 C CA . ALA A 1 175 ? -42.594 2.786 60.810 1.00 95.50 175 ALA A CA 1
ATOM 1301 C C . ALA A 1 175 ? -43.532 3.931 61.232 1.00 95.50 175 ALA A C 1
ATOM 1303 O O . ALA A 1 175 ? -43.740 4.152 62.426 1.00 95.50 175 ALA A O 1
ATOM 1304 N N . PHE A 1 176 ? -44.181 4.598 60.275 1.00 94.06 176 PHE A N 1
ATOM 1305 C CA . PHE A 1 176 ? -45.171 5.637 60.548 1.00 94.06 176 PHE A CA 1
ATOM 1306 C C . PHE A 1 176 ? -46.392 5.093 61.305 1.00 94.06 176 PHE A C 1
ATOM 1308 O O . PHE A 1 176 ? -46.781 5.651 62.333 1.00 94.06 176 PHE A O 1
ATOM 1315 N N . GLN A 1 177 ? -46.964 3.966 60.871 1.00 95.81 177 GLN A N 1
ATOM 1316 C CA . GLN A 1 177 ? -48.079 3.315 61.572 1.00 95.81 177 GLN A CA 1
ATOM 1317 C C . GLN A 1 177 ? -47.694 2.894 62.997 1.00 95.81 177 GLN A C 1
ATOM 1319 O O . GLN A 1 177 ? -48.465 3.103 63.936 1.00 95.81 177 GLN A O 1
ATOM 1324 N N . THR A 1 178 ? -46.484 2.361 63.178 1.00 95.88 178 THR A N 1
ATOM 1325 C CA . THR A 1 178 ? -45.945 1.971 64.490 1.00 95.88 178 THR A CA 1
ATOM 1326 C C . THR A 1 178 ? -45.785 3.185 65.404 1.00 95.88 178 THR A C 1
ATOM 1328 O O . THR A 1 178 ? -46.125 3.120 66.584 1.00 95.88 178 THR A O 1
ATOM 1331 N N . ASN A 1 179 ? -45.345 4.321 64.859 1.00 93.38 179 ASN A N 1
ATOM 1332 C CA . ASN A 1 179 ? -45.243 5.582 65.590 1.00 93.38 179 ASN A CA 1
ATOM 1333 C C . ASN A 1 179 ? -46.622 6.085 66.066 1.00 93.38 179 ASN A C 1
ATOM 1335 O O . ASN A 1 179 ? -46.760 6.518 67.210 1.00 93.38 179 ASN A O 1
ATOM 1339 N N . ILE A 1 180 ? -47.661 5.974 65.228 1.00 94.12 180 ILE A N 1
ATOM 1340 C CA . ILE A 1 180 ? -49.046 6.317 65.602 1.00 94.12 180 ILE A CA 1
ATOM 1341 C C . ILE A 1 180 ? -49.597 5.358 66.670 1.00 94.12 180 ILE A C 1
ATOM 1343 O O . ILE A 1 180 ? -50.225 5.801 67.632 1.00 94.12 180 ILE A O 1
ATOM 1347 N N . LEU A 1 181 ? -49.334 4.053 66.548 1.00 94.25 181 LEU A N 1
ATOM 1348 C CA . LEU A 1 181 ? -49.708 3.050 67.555 1.00 94.25 181 LEU A CA 1
ATOM 1349 C C . LEU A 1 181 ? -49.047 3.334 68.910 1.00 94.25 181 LEU A C 1
ATOM 1351 O O . LEU A 1 181 ? -49.721 3.303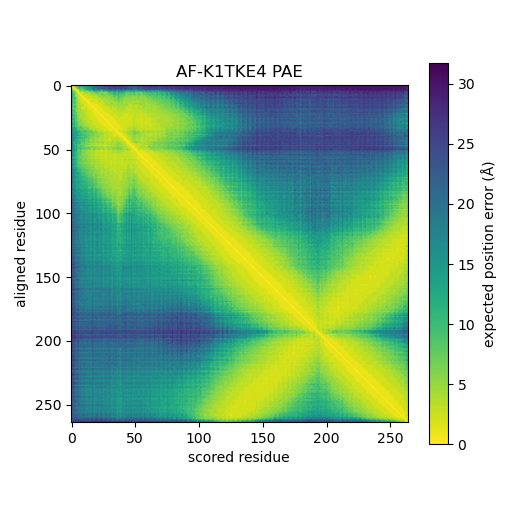 69.940 1.00 94.25 181 LEU A O 1
ATOM 1355 N N . ALA A 1 182 ? -47.754 3.658 68.906 1.00 94.50 182 ALA A N 1
ATOM 1356 C CA . ALA A 1 182 ? -47.002 4.021 70.101 1.00 94.50 182 ALA A CA 1
ATOM 1357 C C . ALA A 1 182 ? -47.538 5.306 70.750 1.00 94.50 182 ALA A C 1
ATOM 1359 O O . ALA A 1 182 ? -47.703 5.361 71.967 1.00 94.50 182 ALA A O 1
ATOM 1360 N N . LEU A 1 183 ? -47.888 6.316 69.947 1.00 91.81 183 LEU A N 1
ATOM 1361 C CA . LEU A 1 183 ? -48.517 7.542 70.440 1.00 91.81 183 LEU A CA 1
ATOM 1362 C C . LEU A 1 183 ? -49.867 7.257 71.115 1.00 91.81 183 LEU A C 1
ATOM 1364 O O . LEU A 1 183 ? -50.118 7.749 72.214 1.00 91.81 183 LEU A O 1
ATOM 1368 N N . ASN A 1 184 ? -50.712 6.430 70.495 1.00 91.50 184 ASN A N 1
ATOM 1369 C CA . ASN A 1 184 ? -51.993 6.026 71.078 1.00 91.50 184 ASN A CA 1
ATOM 1370 C C . ASN A 1 184 ? -51.801 5.256 72.395 1.00 91.50 184 ASN A C 1
ATOM 1372 O O . ASN A 1 184 ? -52.517 5.507 73.363 1.00 91.50 184 ASN A O 1
ATOM 1376 N N . ALA A 1 185 ? -50.805 4.366 72.462 1.00 91.50 185 ALA A N 1
ATOM 1377 C CA . ALA A 1 185 ? -50.462 3.644 73.685 1.00 91.50 185 ALA A CA 1
ATOM 1378 C C . ALA A 1 185 ? -49.965 4.583 74.798 1.00 91.50 185 ALA A C 1
ATOM 1380 O O . ALA A 1 185 ? -50.358 4.421 75.951 1.00 91.50 185 ALA A O 1
ATOM 1381 N N . ALA A 1 186 ? -49.158 5.596 74.462 1.00 90.81 186 ALA A N 1
ATOM 1382 C CA . ALA A 1 186 ? -48.701 6.609 75.413 1.00 90.81 186 ALA A CA 1
ATOM 1383 C C . ALA A 1 186 ? -49.869 7.443 75.972 1.00 90.81 186 ALA A C 1
ATOM 1385 O O . ALA A 1 186 ? -49.912 7.719 77.173 1.00 90.81 186 ALA A O 1
ATOM 1386 N N . ILE A 1 187 ? -50.848 7.797 75.128 1.00 90.62 187 ILE A N 1
ATOM 1387 C CA . ILE A 1 187 ? -52.072 8.502 75.545 1.00 90.62 187 ILE A CA 1
ATOM 1388 C C . ILE A 1 187 ? -52.885 7.645 76.524 1.00 90.62 187 ILE A C 1
ATOM 1390 O O . ILE A 1 187 ? -53.288 8.135 77.581 1.00 90.62 187 ILE A O 1
ATOM 1394 N N . GLU A 1 188 ? -53.103 6.365 76.217 1.00 89.81 188 GLU A N 1
ATOM 1395 C CA . GLU A 1 188 ? -53.897 5.483 77.080 1.00 89.81 188 GLU A CA 1
ATOM 1396 C C . GLU A 1 188 ? -53.162 5.151 78.393 1.00 89.81 188 GLU A C 1
ATOM 1398 O O . GLU A 1 188 ? -53.778 5.087 79.458 1.00 89.81 188 GLU A O 1
ATOM 1403 N N . ALA A 1 189 ? -51.829 5.049 78.356 1.00 90.06 189 ALA A N 1
ATOM 1404 C CA . ALA A 1 189 ? -50.996 4.921 79.550 1.00 90.06 189 ALA A CA 1
ATOM 1405 C C . ALA A 1 189 ? -51.092 6.160 80.458 1.00 90.06 189 ALA A C 1
ATOM 1407 O O . ALA A 1 189 ? -51.236 6.016 81.674 1.00 90.06 189 ALA A O 1
ATOM 1408 N N . ALA A 1 190 ? -51.085 7.371 79.887 1.00 87.69 190 ALA A N 1
ATOM 1409 C CA . ALA A 1 190 ? -51.310 8.608 80.637 1.00 87.69 190 ALA A CA 1
ATOM 1410 C C . ALA A 1 190 ? -52.720 8.655 81.251 1.00 87.69 190 ALA A C 1
ATOM 1412 O O . ALA A 1 190 ? -52.899 9.114 82.381 1.00 87.69 190 ALA A O 1
ATOM 1413 N N . ARG A 1 191 ? -53.719 8.120 80.538 1.00 89.56 191 ARG A N 1
ATOM 1414 C CA . ARG A 1 191 ? -55.111 8.025 80.997 1.00 89.56 191 ARG A CA 1
ATOM 1415 C C . ARG A 1 191 ? -55.290 7.065 82.179 1.00 89.56 191 ARG A C 1
ATOM 1417 O O . ARG A 1 191 ? -56.135 7.315 83.034 1.00 89.56 191 ARG A O 1
ATOM 1424 N N . ALA A 1 192 ? -54.480 6.008 82.256 1.00 88.00 192 ALA A N 1
ATOM 1425 C CA . ALA A 1 192 ? -54.471 5.037 83.355 1.00 88.00 192 ALA A CA 1
ATOM 1426 C C . ALA A 1 192 ? -53.723 5.514 84.625 1.00 88.00 192 ALA A C 1
ATOM 1428 O O . ALA A 1 192 ? -53.747 4.825 85.650 1.00 88.00 192 ALA A O 1
ATOM 1429 N N . GLY A 1 193 ? -53.067 6.681 84.594 1.00 86.25 193 GLY A N 1
ATOM 1430 C CA . GLY A 1 193 ? -52.404 7.283 85.758 1.00 86.25 193 GLY A CA 1
ATOM 1431 C C . GLY A 1 193 ? -51.238 6.447 86.308 1.00 86.25 193 GLY A C 1
ATOM 1432 O O . GLY A 1 193 ? -50.373 5.996 85.560 1.00 86.25 193 GLY A O 1
ATOM 1433 N N . GLU A 1 194 ? -51.194 6.226 87.629 1.00 81.62 194 GLU A N 1
ATOM 1434 C CA . GLU A 1 194 ? -50.124 5.453 88.297 1.00 81.62 194 GLU A CA 1
ATOM 1435 C C . GLU A 1 194 ? -50.009 4.006 87.778 1.00 81.62 194 GLU A C 1
ATOM 1437 O O . GLU A 1 194 ? -48.901 3.481 87.674 1.00 81.62 194 GLU A O 1
ATOM 1442 N N . ALA A 1 195 ? -51.123 3.376 87.382 1.00 80.12 195 ALA A N 1
ATOM 1443 C CA . ALA A 1 195 ? -51.128 2.004 86.862 1.00 80.12 195 ALA A CA 1
ATOM 1444 C C . ALA A 1 195 ? -50.526 1.886 85.445 1.00 80.12 195 ALA A C 1
ATOM 1446 O O . ALA A 1 195 ? -50.120 0.800 85.036 1.00 80.12 195 ALA A O 1
ATOM 1447 N N . GLY A 1 196 ? -50.447 2.997 84.701 1.00 86.06 196 GLY A N 1
ATOM 1448 C CA . GLY A 1 196 ? -49.961 3.049 83.320 1.00 86.06 196 GLY A CA 1
ATOM 1449 C C . GLY A 1 196 ? -48.470 3.358 83.164 1.00 86.06 196 GLY A C 1
ATOM 1450 O O . GLY A 1 196 ? -47.958 3.274 82.050 1.00 86.06 196 GLY A O 1
ATOM 1451 N N . LYS A 1 197 ? -47.738 3.678 84.244 1.00 83.69 197 LYS A N 1
ATOM 1452 C CA . LYS A 1 197 ? -46.327 4.120 84.167 1.00 83.69 197 LYS A CA 1
ATOM 1453 C C . LYS A 1 197 ? -45.408 3.147 83.421 1.00 83.69 197 LYS A C 1
ATOM 1455 O O . LYS A 1 197 ? -44.575 3.586 82.637 1.00 83.69 197 LYS A O 1
ATOM 1460 N N . GLY A 1 198 ? -45.569 1.838 83.630 1.00 85.81 198 GLY A N 1
ATOM 1461 C CA . GLY A 1 198 ? -44.788 0.824 82.909 1.00 85.81 198 GLY A CA 1
ATOM 1462 C C . GLY A 1 198 ? -45.109 0.776 81.410 1.00 85.81 198 GLY A C 1
ATOM 1463 O O . GLY A 1 198 ? -44.203 0.661 80.591 1.00 85.81 198 GLY A O 1
ATOM 1464 N N . PHE A 1 199 ? -46.385 0.939 81.045 1.00 88.69 199 PHE A N 1
ATOM 1465 C CA . PHE A 1 199 ? -46.825 1.004 79.648 1.00 88.69 199 PHE A CA 1
ATOM 1466 C C . PHE A 1 199 ? -46.369 2.288 78.948 1.00 88.69 199 PHE A C 1
ATOM 1468 O O . PHE A 1 199 ? -46.032 2.235 77.770 1.00 88.69 199 PHE A O 1
ATOM 1475 N N . ALA A 1 200 ? -46.300 3.413 79.666 1.00 89.31 200 ALA A N 1
ATOM 1476 C CA . ALA A 1 200 ? -45.805 4.677 79.123 1.00 89.31 200 ALA A CA 1
ATOM 1477 C C . ALA A 1 200 ? -44.339 4.567 78.668 1.00 89.31 200 ALA A C 1
ATOM 1479 O O . ALA A 1 200 ? -44.012 4.987 77.562 1.00 89.31 200 ALA A O 1
ATOM 1480 N N . VAL A 1 201 ? -43.478 3.921 79.468 1.00 90.75 201 VAL A N 1
ATOM 1481 C CA . VAL A 1 201 ? -42.062 3.707 79.110 1.00 90.75 201 VAL A CA 1
ATOM 1482 C C . VAL A 1 201 ? -41.926 2.822 77.870 1.00 90.75 201 VAL A C 1
ATOM 1484 O O . VAL A 1 201 ? -41.135 3.123 76.980 1.00 90.75 201 VAL A O 1
ATOM 1487 N N . VAL A 1 202 ? -42.716 1.746 77.778 1.00 93.50 202 VAL A N 1
ATOM 1488 C CA . VAL A 1 202 ? -42.711 0.871 76.594 1.00 93.50 202 VAL A CA 1
ATOM 1489 C C . VAL A 1 202 ? -43.193 1.628 75.356 1.00 93.50 202 VAL A C 1
ATOM 1491 O O . VAL A 1 202 ? -42.585 1.504 74.297 1.00 93.50 202 VAL A O 1
ATOM 1494 N N . ALA A 1 203 ? -44.250 2.435 75.480 1.00 93.44 203 ALA A N 1
ATOM 1495 C CA . ALA A 1 203 ? -44.771 3.239 74.381 1.00 93.44 203 ALA A CA 1
ATOM 1496 C C . ALA A 1 203 ? -43.732 4.248 73.859 1.00 93.44 203 ALA A C 1
ATOM 1498 O O . ALA A 1 203 ? -43.554 4.353 72.647 1.00 93.44 203 ALA A O 1
ATOM 1499 N N . ASP A 1 204 ? -42.996 4.927 74.744 1.00 92.56 204 ASP A N 1
ATOM 1500 C CA . ASP A 1 204 ?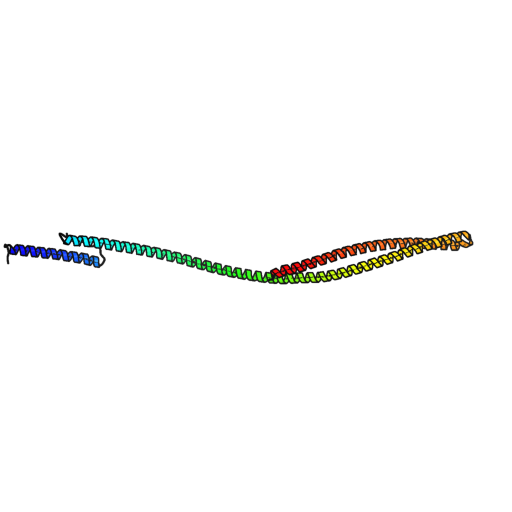 -41.918 5.842 74.346 1.00 92.56 204 ASP A CA 1
ATOM 1501 C C . ASP A 1 204 ? -40.754 5.116 73.648 1.00 92.56 204 ASP A C 1
ATOM 1503 O O . ASP A 1 204 ? -40.241 5.613 72.641 1.00 92.56 204 ASP A O 1
ATOM 1507 N N . GLU A 1 205 ? -40.372 3.920 74.112 1.00 94.94 205 GLU A N 1
ATOM 1508 C CA . GLU A 1 205 ? -39.316 3.122 73.472 1.00 94.94 205 GLU A CA 1
ATOM 1509 C C . GLU A 1 205 ? -39.743 2.630 72.077 1.00 94.94 205 GLU A C 1
ATOM 1511 O O . GLU A 1 205 ? -38.978 2.745 71.116 1.00 94.94 205 GLU A O 1
ATOM 1516 N N . VAL A 1 206 ? -40.993 2.165 71.923 1.00 95.88 206 VAL A N 1
ATOM 1517 C CA . VAL A 1 206 ? -41.551 1.792 70.609 1.00 95.88 206 VAL A CA 1
ATOM 1518 C C . VAL A 1 206 ? -41.609 3.005 69.680 1.00 95.88 206 VAL A C 1
ATOM 1520 O O . VAL A 1 206 ? -41.269 2.891 68.502 1.00 95.88 206 VAL A O 1
ATOM 1523 N N . ARG A 1 207 ? -41.979 4.183 70.199 1.00 93.44 207 ARG A N 1
ATOM 1524 C CA . ARG A 1 207 ? -42.003 5.432 69.425 1.00 93.44 207 ARG A CA 1
ATOM 1525 C C . ARG A 1 207 ? -40.611 5.808 68.919 1.00 93.44 207 ARG A C 1
ATOM 1527 O O . ARG A 1 207 ? -40.444 6.157 67.752 1.00 93.44 207 ARG A O 1
ATOM 1534 N N . ASN A 1 208 ? -39.602 5.705 69.782 1.00 94.19 208 ASN A N 1
ATOM 1535 C CA . ASN A 1 208 ? -38.209 5.965 69.426 1.00 94.19 208 ASN A CA 1
ATOM 1536 C C . ASN A 1 208 ? -37.705 4.974 68.360 1.00 94.19 208 ASN A C 1
ATOM 1538 O O . ASN A 1 208 ? -37.090 5.377 67.371 1.00 94.19 208 ASN A O 1
ATOM 1542 N N . LEU A 1 209 ? -38.029 3.684 68.507 1.00 95.44 209 LEU A N 1
ATOM 1543 C CA . LEU A 1 209 ? -37.675 2.648 67.534 1.00 95.44 209 LEU A CA 1
ATOM 1544 C C . LEU A 1 209 ? -38.345 2.876 66.170 1.00 95.44 209 LEU A C 1
ATOM 1546 O O . LEU A 1 209 ? -37.700 2.716 65.131 1.00 95.44 209 LEU A O 1
ATOM 1550 N N . ALA A 1 210 ? -39.612 3.297 66.166 1.00 95.38 210 ALA A N 1
ATOM 1551 C CA . ALA A 1 210 ? -40.342 3.661 64.957 1.00 95.38 210 ALA A CA 1
ATOM 1552 C C . ALA A 1 210 ? -39.709 4.875 64.254 1.00 95.38 210 ALA A C 1
ATOM 1554 O O . ALA A 1 210 ? -39.470 4.828 63.048 1.00 95.38 210 ALA A O 1
ATOM 1555 N N . SER A 1 211 ? -39.347 5.923 65.004 1.00 94.25 211 SER A N 1
ATOM 1556 C CA . SER A 1 211 ? -38.663 7.102 64.455 1.00 94.25 211 SER A CA 1
ATOM 1557 C C . SER A 1 211 ? -37.304 6.749 63.841 1.00 94.25 211 SER A C 1
ATOM 1559 O O . SER A 1 211 ? -37.013 7.171 62.724 1.00 94.25 211 SER A O 1
ATOM 1561 N N . LYS A 1 212 ? -36.491 5.932 64.527 1.00 95.44 212 LYS A N 1
ATOM 1562 C CA . LYS A 1 212 ? -35.215 5.438 63.979 1.00 95.44 212 LYS A CA 1
ATOM 1563 C C . LYS A 1 212 ? -35.414 4.589 62.727 1.00 95.44 212 LYS A C 1
ATOM 1565 O O . LYS A 1 212 ? -34.644 4.708 61.780 1.00 95.44 212 LYS A O 1
ATOM 1570 N N . SER A 1 213 ? -36.442 3.740 62.705 1.00 95.50 213 SER A N 1
ATOM 1571 C CA . SER A 1 213 ? -36.752 2.907 61.535 1.00 95.50 213 SER A CA 1
ATOM 1572 C C . SER A 1 213 ? -37.118 3.761 60.320 1.00 95.50 213 SER A C 1
ATOM 1574 O O . SER A 1 213 ? -36.634 3.488 59.225 1.00 95.50 213 SER A O 1
ATOM 1576 N N . ALA A 1 214 ? -37.902 4.828 60.513 1.00 94.19 214 ALA A N 1
ATOM 1577 C CA . ALA A 1 214 ? -38.226 5.782 59.453 1.00 94.19 214 ALA A CA 1
ATOM 1578 C C . ALA A 1 214 ? -36.975 6.517 58.938 1.00 94.19 214 ALA A C 1
ATOM 1580 O O . ALA A 1 214 ? -36.787 6.644 57.730 1.00 94.19 214 ALA A O 1
ATOM 1581 N N . GLU A 1 215 ? -36.080 6.943 59.834 1.00 95.00 215 GLU A N 1
ATOM 1582 C CA . GLU A 1 215 ? -34.817 7.594 59.464 1.00 95.00 215 GLU A CA 1
ATOM 1583 C C . GLU A 1 215 ? -33.912 6.668 58.629 1.00 95.00 215 GLU A C 1
ATOM 1585 O O . GLU A 1 215 ? -33.422 7.064 57.568 1.00 95.00 215 GLU A O 1
ATOM 1590 N N . PHE A 1 216 ? -33.751 5.404 59.042 1.00 94.62 216 PHE A N 1
ATOM 1591 C CA . PHE A 1 216 ? -32.990 4.408 58.279 1.00 94.62 216 PHE A CA 1
ATOM 1592 C C . PHE A 1 216 ? -33.635 4.069 56.932 1.00 94.62 216 PHE A C 1
ATOM 1594 O O . PHE A 1 216 ? -32.920 3.939 55.933 1.00 94.62 216 PHE A O 1
ATOM 1601 N N . ALA A 1 217 ? -34.965 3.949 56.880 1.00 94.94 217 ALA A N 1
ATOM 1602 C CA . ALA A 1 217 ? -35.688 3.736 55.630 1.00 94.94 217 ALA A CA 1
ATOM 1603 C C . ALA A 1 217 ? -35.438 4.898 54.658 1.00 94.94 217 ALA A C 1
ATOM 1605 O O . ALA A 1 217 ? -35.102 4.668 53.499 1.00 94.94 217 ALA A O 1
ATOM 1606 N N . ASN A 1 218 ? -35.500 6.142 55.134 1.00 93.56 218 ASN A N 1
ATOM 1607 C CA . ASN A 1 218 ? -35.274 7.321 54.302 1.00 93.56 218 ASN A CA 1
ATOM 1608 C C . ASN A 1 218 ? -33.821 7.417 53.798 1.00 93.56 218 ASN A C 1
ATOM 1610 O O . ASN A 1 218 ? -33.579 7.643 52.613 1.00 93.56 218 ASN A O 1
ATOM 1614 N N . SER A 1 219 ? -32.841 7.129 54.660 1.00 94.88 219 SER A N 1
ATOM 1615 C CA . SER A 1 219 ? -31.433 7.034 54.250 1.00 94.88 219 SER A CA 1
ATOM 1616 C C . SER A 1 219 ? -31.214 5.954 53.177 1.00 94.88 219 SER A C 1
ATOM 1618 O O . SER A 1 219 ? -30.571 6.201 52.155 1.00 94.88 219 SER A O 1
ATOM 1620 N N . THR A 1 220 ? -31.830 4.778 53.346 1.00 95.00 220 THR A N 1
ATOM 1621 C CA . THR A 1 220 ? -31.752 3.685 52.362 1.00 95.00 220 THR A CA 1
ATOM 1622 C C . THR A 1 220 ? -32.433 4.061 51.047 1.00 95.00 220 THR A C 1
ATOM 1624 O O . THR A 1 220 ? -31.900 3.767 49.980 1.00 95.00 220 THR A O 1
ATOM 1627 N N . ARG A 1 221 ? -33.569 4.771 51.094 1.00 94.12 221 ARG A N 1
ATOM 1628 C CA . ARG A 1 221 ? -34.253 5.289 49.900 1.00 94.12 221 ARG A CA 1
ATOM 1629 C C . ARG A 1 221 ? -33.339 6.200 49.088 1.00 94.12 221 ARG A C 1
ATOM 1631 O O . ARG A 1 221 ? -33.260 6.038 47.875 1.00 94.12 221 ARG A O 1
ATOM 1638 N N . ASN A 1 222 ? -32.618 7.104 49.748 1.00 94.94 222 ASN A N 1
ATOM 1639 C CA . ASN A 1 222 ? -31.676 8.002 49.077 1.00 94.94 222 ASN A CA 1
ATOM 1640 C C . ASN A 1 222 ? -30.519 7.234 48.417 1.00 94.94 222 ASN A C 1
ATOM 1642 O O . ASN A 1 222 ? -30.153 7.539 47.283 1.00 94.94 222 ASN A O 1
ATOM 1646 N N . LEU A 1 223 ? -29.982 6.200 49.078 1.00 95.56 223 LEU A N 1
ATOM 1647 C CA . LEU A 1 223 ? -28.956 5.330 48.488 1.00 95.56 223 LEU A CA 1
ATOM 1648 C C . LEU A 1 223 ? -29.476 4.571 47.259 1.00 95.56 223 LEU A C 1
ATOM 1650 O O . LEU A 1 223 ? -28.776 4.474 46.251 1.00 95.56 223 LEU A O 1
A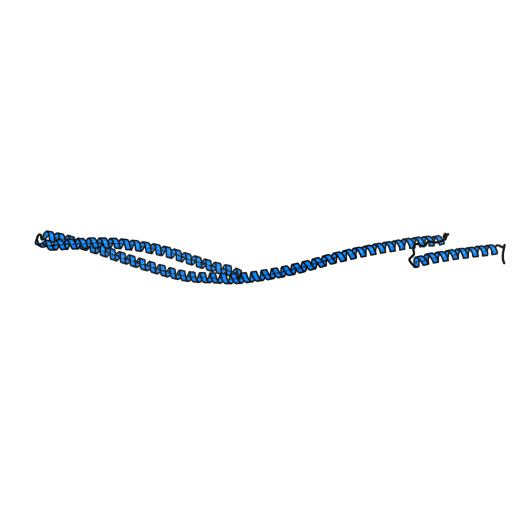TOM 1654 N N . ILE A 1 224 ? -30.709 4.063 47.315 1.00 95.88 224 ILE A N 1
ATOM 1655 C CA . ILE A 1 224 ? -31.338 3.372 46.182 1.00 95.88 224 ILE A CA 1
ATOM 1656 C C . ILE A 1 224 ? -31.617 4.338 45.031 1.00 95.88 224 ILE A C 1
ATOM 1658 O O . ILE A 1 224 ? -31.324 3.998 43.889 1.00 95.88 224 ILE A O 1
ATOM 1662 N N . ALA A 1 225 ? -32.096 5.552 45.312 1.00 94.19 225 ALA A N 1
ATOM 1663 C CA . ALA A 1 225 ? -32.289 6.583 44.295 1.00 94.19 225 ALA A CA 1
ATOM 1664 C C . ALA A 1 225 ? -30.971 6.924 43.578 1.00 94.19 225 ALA A C 1
ATOM 1666 O O . ALA A 1 225 ? -30.923 6.927 42.351 1.00 94.19 225 ALA A O 1
ATOM 1667 N N . SER A 1 226 ? -29.883 7.105 44.334 1.00 96.00 226 SER A N 1
ATOM 1668 C CA . SER A 1 226 ? -28.548 7.324 43.762 1.00 96.00 226 SER A CA 1
ATOM 1669 C C . SER A 1 226 ? -28.042 6.116 42.962 1.00 96.00 226 SER A C 1
ATOM 1671 O O . SER A 1 226 ? -27.384 6.285 41.938 1.00 96.00 226 SER A O 1
ATOM 1673 N N . THR A 1 227 ? -28.379 4.892 43.379 1.00 95.44 227 THR A N 1
ATOM 1674 C CA . THR A 1 227 ? -28.035 3.671 42.631 1.00 95.44 227 THR A CA 1
ATOM 1675 C C . THR A 1 227 ? -28.770 3.611 41.292 1.00 95.44 227 THR A C 1
ATOM 1677 O O . THR A 1 227 ? -28.158 3.261 40.288 1.00 95.44 227 THR A O 1
ATOM 1680 N N . ILE A 1 228 ? -30.057 3.977 41.256 1.00 95.31 228 ILE A N 1
ATOM 1681 C CA . ILE A 1 228 ? -30.844 4.036 40.014 1.00 95.31 228 ILE A CA 1
ATOM 1682 C C . ILE A 1 228 ? -30.225 5.046 39.044 1.00 95.31 228 ILE A C 1
ATOM 1684 O O . ILE A 1 228 ? -30.007 4.707 37.886 1.00 95.31 228 ILE A O 1
ATOM 1688 N N . GLU A 1 229 ? -29.871 6.242 39.520 1.00 96.12 229 GLU A N 1
ATOM 1689 C CA . GLU A 1 229 ? -29.205 7.264 38.699 1.00 96.12 229 GLU A CA 1
ATOM 1690 C C . GLU A 1 229 ? -27.856 6.772 38.141 1.00 96.12 229 GLU A C 1
ATOM 1692 O O . GLU A 1 229 ? -27.550 6.969 36.965 1.00 96.12 229 GLU A O 1
ATOM 1697 N N . ALA A 1 230 ? -27.058 6.076 38.959 1.00 95.69 230 ALA A N 1
ATOM 1698 C CA . ALA A 1 230 ? -25.783 5.509 38.524 1.00 95.69 230 ALA A CA 1
ATOM 1699 C C . ALA A 1 230 ? -25.953 4.409 37.459 1.00 95.69 230 ALA A C 1
ATOM 1701 O O . ALA A 1 230 ? -25.155 4.332 36.523 1.00 95.69 230 ALA A O 1
ATOM 1702 N N . VAL A 1 231 ? -26.984 3.569 37.588 1.00 96.69 231 VAL A N 1
ATOM 1703 C CA . VAL A 1 231 ? -27.303 2.512 36.613 1.00 96.69 231 VAL A CA 1
ATOM 1704 C C . VAL A 1 231 ? -27.812 3.107 35.303 1.00 96.69 231 VAL A C 1
ATOM 1706 O O . VAL A 1 231 ? -27.390 2.651 34.243 1.00 96.69 231 VAL A O 1
ATOM 1709 N N . ASP A 1 232 ? -28.652 4.141 35.360 1.00 95.06 232 ASP A N 1
ATOM 1710 C CA . ASP A 1 232 ? -29.169 4.833 34.174 1.00 95.06 232 ASP A CA 1
ATOM 1711 C C . ASP A 1 232 ? -28.024 5.469 33.366 1.00 95.06 232 ASP A C 1
ATOM 1713 O O . ASP A 1 232 ? -27.871 5.216 32.171 1.00 95.06 232 ASP A O 1
ATOM 1717 N N . ASN A 1 233 ? -27.111 6.164 34.053 1.00 96.25 233 ASN A N 1
ATOM 1718 C CA . ASN A 1 233 ? -25.891 6.698 33.444 1.00 96.25 233 ASN A CA 1
ATOM 1719 C C . ASN A 1 233 ? -25.012 5.582 32.840 1.00 96.25 233 ASN A C 1
ATOM 1721 O O . ASN A 1 233 ? -24.568 5.676 31.694 1.00 96.25 233 ASN A O 1
ATOM 1725 N N . GLY A 1 234 ? -24.808 4.481 33.573 1.00 96.06 234 GLY A N 1
ATOM 1726 C CA . GLY A 1 234 ? -24.071 3.317 33.072 1.00 96.06 234 GLY A CA 1
ATOM 1727 C C . GLY A 1 234 ? -24.702 2.694 31.820 1.00 96.06 234 GLY A C 1
ATOM 1728 O O . GLY A 1 234 ? -23.984 2.315 30.893 1.00 96.06 234 GLY A O 1
ATOM 1729 N N . SER A 1 235 ? -26.034 2.636 31.764 1.00 95.81 235 SER A N 1
ATOM 1730 C CA . SER A 1 235 ? -26.802 2.166 30.607 1.00 95.81 235 SER A CA 1
ATOM 1731 C C . SER A 1 235 ? -26.589 3.066 29.391 1.00 95.81 235 SER A C 1
ATOM 1733 O O . SER A 1 235 ? -26.344 2.576 28.290 1.00 95.81 235 SER A O 1
ATOM 1735 N N . ASP A 1 236 ? -26.596 4.384 29.575 1.00 96.06 236 ASP A N 1
ATOM 1736 C CA . ASP A 1 236 ? -26.375 5.330 28.480 1.00 96.06 236 ASP A CA 1
ATOM 1737 C C . ASP A 1 236 ? -24.943 5.285 27.929 1.00 96.06 236 ASP A C 1
ATOM 1739 O O . ASP A 1 236 ? -24.758 5.261 26.707 1.00 96.06 236 ASP A O 1
ATOM 1743 N N . ILE A 1 237 ? -23.929 5.170 28.794 1.00 95.88 237 ILE A N 1
ATOM 1744 C CA . ILE A 1 237 ? -22.535 4.951 28.369 1.00 95.88 237 ILE A CA 1
ATOM 1745 C C . ILE A 1 237 ? -22.412 3.638 27.585 1.00 95.88 237 ILE A C 1
ATOM 1747 O O . ILE A 1 237 ? -21.741 3.579 26.547 1.00 95.88 237 ILE A O 1
ATOM 1751 N N . ALA A 1 238 ? -23.070 2.578 28.059 1.00 95.62 238 ALA A N 1
ATOM 1752 C CA . ALA A 1 238 ? -23.066 1.287 27.390 1.00 95.62 238 ALA A CA 1
ATOM 1753 C C . ALA A 1 238 ? -23.726 1.361 26.001 1.00 95.62 238 ALA A C 1
ATOM 1755 O O . ALA A 1 238 ? -23.152 0.867 25.031 1.00 95.62 238 ALA A O 1
ATOM 1756 N N . LYS A 1 239 ? -24.867 2.049 25.859 1.00 94.88 239 LYS A N 1
ATOM 1757 C CA . LYS A 1 239 ? -25.515 2.274 24.551 1.00 94.88 239 LYS A CA 1
ATOM 1758 C C . LYS A 1 239 ? -24.609 3.035 23.583 1.00 94.88 239 LYS A C 1
ATOM 1760 O O . LYS A 1 239 ? -24.480 2.640 22.428 1.00 94.88 239 LYS A O 1
ATOM 1765 N N . GLN A 1 240 ? -23.960 4.108 24.043 1.00 95.88 240 GLN A N 1
ATOM 1766 C CA . GLN A 1 240 ? -23.032 4.882 23.206 1.00 95.88 240 GLN A CA 1
ATOM 1767 C C . GLN A 1 240 ? -21.830 4.044 22.755 1.00 95.88 240 GLN A C 1
ATOM 1769 O O . GLN A 1 240 ? -21.388 4.139 21.607 1.00 95.88 240 GLN A O 1
ATOM 1774 N N . THR A 1 241 ? -21.323 3.192 23.645 1.00 95.69 241 THR A N 1
ATOM 1775 C CA . THR A 1 241 ? -20.215 2.283 23.342 1.00 95.69 241 THR A CA 1
ATOM 1776 C C . THR A 1 241 ? -20.638 1.227 22.318 1.00 95.69 241 THR A C 1
ATOM 1778 O O . THR A 1 241 ? -19.904 0.992 21.361 1.00 95.69 241 THR A O 1
ATOM 1781 N N . ALA A 1 242 ? -21.838 0.652 22.450 1.00 94.19 242 ALA A N 1
ATOM 1782 C CA . ALA A 1 242 ? -22.392 -0.296 21.481 1.00 94.19 242 ALA A CA 1
ATOM 1783 C C . ALA A 1 242 ? -22.516 0.315 20.071 1.00 94.19 242 ALA A C 1
ATOM 1785 O O . ALA A 1 242 ? -22.074 -0.289 19.095 1.00 94.19 242 ALA A O 1
ATOM 1786 N N . GLU A 1 243 ? -23.028 1.546 19.955 1.00 94.69 243 GLU A N 1
ATOM 1787 C CA . GLU A 1 243 ? -23.106 2.232 18.655 1.00 94.69 243 GLU A CA 1
ATOM 1788 C C . GLU A 1 243 ? -21.713 2.522 18.073 1.00 94.69 243 GLU A C 1
ATOM 1790 O O . GLU A 1 243 ? -21.491 2.356 16.874 1.00 94.69 243 GLU A O 1
ATOM 1795 N N . THR A 1 244 ? -20.744 2.884 18.919 1.00 95.75 244 THR A N 1
ATOM 1796 C CA . THR A 1 244 ? -19.354 3.094 18.484 1.00 95.75 244 THR A CA 1
ATOM 1797 C C . THR A 1 244 ? -18.743 1.801 17.935 1.00 95.75 244 THR A C 1
ATOM 1799 O O . THR A 1 244 ? -18.113 1.820 16.880 1.00 95.75 244 THR A O 1
ATOM 1802 N N . LEU A 1 245 ? -18.961 0.660 18.597 1.00 95.31 245 LEU A N 1
ATOM 1803 C CA . LEU A 1 245 ? -18.496 -0.648 18.116 1.00 95.31 245 LEU A CA 1
ATOM 1804 C C . LEU A 1 245 ? -19.117 -1.013 16.761 1.00 95.31 245 LEU A C 1
ATOM 1806 O O . LEU A 1 245 ? -18.419 -1.525 15.881 1.00 95.31 245 LEU A O 1
ATOM 1810 N N . ARG A 1 246 ? -20.402 -0.697 16.556 1.00 93.44 246 ARG A N 1
ATOM 1811 C CA . ARG A 1 246 ? -21.093 -0.896 15.273 1.00 93.44 246 ARG A CA 1
ATOM 1812 C C . ARG A 1 246 ? -20.439 -0.083 14.153 1.00 93.44 246 ARG A C 1
ATOM 1814 O O . ARG A 1 246 ? -20.121 -0.635 13.103 1.00 93.44 246 ARG A O 1
ATOM 1821 N N . GLN A 1 247 ? -20.149 1.192 14.406 1.00 95.31 247 GLN A N 1
ATOM 1822 C CA . GLN A 1 247 ? -19.455 2.063 13.449 1.00 95.31 247 GLN A CA 1
ATOM 1823 C C . GLN A 1 247 ? -18.033 1.576 13.140 1.00 95.31 247 GLN A C 1
ATOM 1825 O O . GLN A 1 247 ? -17.625 1.542 11.981 1.00 95.31 247 GLN A O 1
ATOM 1830 N N . VAL A 1 248 ? -17.274 1.146 14.155 1.00 95.44 248 VAL A N 1
ATOM 1831 C CA . VAL A 1 248 ? -15.922 0.590 13.958 1.00 95.44 248 VAL A CA 1
ATOM 1832 C C . VAL A 1 248 ? -15.967 -0.706 13.144 1.00 95.44 248 VAL A C 1
ATOM 1834 O O . VAL A 1 248 ? -15.071 -0.946 12.332 1.00 95.44 248 VAL A O 1
ATOM 1837 N N . THR A 1 249 ? -17.010 -1.521 13.314 1.00 95.62 249 THR A N 1
ATOM 1838 C CA . THR A 1 249 ? -17.226 -2.736 12.514 1.00 95.62 249 THR A CA 1
ATOM 1839 C C . THR A 1 249 ? -17.426 -2.391 11.038 1.00 95.62 249 THR A C 1
ATOM 1841 O O . THR A 1 249 ? -16.723 -2.943 10.192 1.00 95.62 249 THR A O 1
ATOM 1844 N N . GLU A 1 250 ? -18.316 -1.442 10.729 1.00 94.69 250 GLU A N 1
ATOM 1845 C CA . GLU A 1 250 ? -18.561 -0.971 9.355 1.00 94.69 250 GLU A CA 1
ATOM 1846 C C . GLU A 1 250 ? -17.277 -0.412 8.714 1.00 94.69 250 GLU A C 1
ATOM 1848 O O . GLU A 1 250 ? -16.895 -0.831 7.620 1.00 94.69 250 GLU A O 1
ATOM 1853 N N . LEU A 1 251 ? -16.547 0.454 9.429 1.00 96.06 251 LEU A N 1
ATOM 1854 C CA . LEU A 1 251 ? -15.278 1.024 8.956 1.00 96.06 251 LEU A CA 1
ATOM 1855 C C . LEU A 1 251 ? -14.196 -0.040 8.736 1.00 96.06 251 LEU A C 1
ATOM 1857 O O . LEU A 1 251 ? -13.413 0.047 7.789 1.00 96.06 251 LEU A O 1
ATOM 1861 N N . SER A 1 252 ? -14.135 -1.056 9.599 1.00 95.69 252 SER A N 1
ATOM 1862 C CA . SER A 1 252 ? -13.169 -2.151 9.464 1.00 95.69 252 SER A CA 1
ATOM 1863 C C . SER A 1 252 ? -13.471 -3.008 8.234 1.00 95.69 252 SER A C 1
ATOM 1865 O O . SER A 1 252 ? -12.546 -3.368 7.508 1.00 95.69 252 SER A O 1
ATOM 1867 N N . GLN A 1 253 ? -14.748 -3.277 7.948 1.00 94.25 253 GLN A N 1
ATOM 1868 C CA . GLN A 1 253 ? -15.168 -3.988 6.737 1.00 94.25 253 GLN A CA 1
ATOM 1869 C C . GLN A 1 253 ? -14.892 -3.179 5.464 1.00 94.25 253 GLN A C 1
ATOM 1871 O O . GLN A 1 253 ? -14.400 -3.727 4.475 1.00 94.25 253 GLN A O 1
ATOM 1876 N N . GLU A 1 254 ? -15.158 -1.870 5.479 1.00 95.06 254 GLU A N 1
ATOM 1877 C CA . GLU A 1 254 ? -14.840 -0.988 4.352 1.00 95.06 254 GLU A CA 1
ATOM 1878 C C . GLU A 1 254 ? -13.327 -0.933 4.096 1.00 95.06 254 GLU A C 1
ATOM 1880 O O . GLU A 1 254 ? -12.883 -1.088 2.957 1.00 95.06 254 GLU A O 1
ATOM 1885 N N . SER A 1 255 ? -12.525 -0.809 5.157 1.00 94.75 255 SER A N 1
ATOM 1886 C CA . SER A 1 255 ? -11.063 -0.860 5.076 1.00 94.75 255 SER A CA 1
ATOM 1887 C C . SER A 1 255 ? -10.572 -2.195 4.507 1.00 94.75 255 SER A C 1
ATOM 1889 O O . SER A 1 255 ? -9.754 -2.207 3.588 1.00 94.75 255 SER A O 1
ATOM 1891 N N . ALA A 1 256 ? -11.130 -3.323 4.964 1.00 93.94 256 ALA A N 1
ATOM 1892 C CA . ALA A 1 256 ? -10.789 -4.645 4.441 1.00 93.94 256 ALA A CA 1
ATOM 1893 C C . ALA A 1 256 ? -11.035 -4.746 2.928 1.00 93.94 256 ALA A C 1
ATOM 1895 O O . ALA A 1 256 ? -10.196 -5.292 2.207 1.00 93.94 256 ALA A O 1
ATOM 1896 N N . LYS A 1 257 ? -12.150 -4.180 2.447 1.00 93.00 257 LYS A N 1
ATOM 1897 C CA . LYS A 1 257 ? -12.506 -4.140 1.025 1.00 93.00 257 LYS A CA 1
ATOM 1898 C C . LYS A 1 257 ? -11.553 -3.259 0.215 1.00 93.00 257 LYS A C 1
ATOM 1900 O O . LYS A 1 257 ? -11.011 -3.720 -0.782 1.00 93.00 257 LYS A O 1
ATOM 1905 N N . LEU A 1 258 ? -11.304 -2.028 0.664 1.00 93.56 258 LEU A N 1
ATOM 1906 C CA . LEU A 1 258 ? -10.396 -1.097 -0.019 1.00 93.56 258 LEU A CA 1
ATOM 1907 C C . LEU A 1 258 ? -8.975 -1.653 -0.117 1.00 93.56 258 LEU A C 1
ATOM 1909 O O . LEU A 1 258 ? -8.309 -1.504 -1.135 1.00 93.56 258 LEU A O 1
ATOM 1913 N N . VAL A 1 259 ? -8.504 -2.311 0.941 1.00 93.44 259 VAL A N 1
ATOM 1914 C CA . VAL A 1 259 ? -7.179 -2.925 0.956 1.00 93.44 259 VAL A CA 1
ATOM 1915 C C . VAL A 1 259 ? -7.135 -4.177 0.070 1.00 93.44 259 VAL A C 1
ATOM 1917 O O . VAL A 1 259 ? -6.124 -4.412 -0.592 1.00 93.44 259 VAL A O 1
ATOM 1920 N N . ALA A 1 260 ? -8.216 -4.960 0.009 1.00 91.44 260 ALA A N 1
ATOM 1921 C CA . ALA A 1 260 ? -8.311 -6.092 -0.910 1.00 91.44 260 ALA A CA 1
ATOM 1922 C C . ALA A 1 260 ? -8.195 -5.639 -2.374 1.00 91.44 260 ALA A C 1
ATOM 1924 O O . ALA A 1 260 ? -7.470 -6.276 -3.136 1.00 91.44 260 ALA A O 1
ATOM 1925 N N . ASP A 1 261 ? -8.793 -4.501 -2.738 1.00 90.25 261 ASP A N 1
ATOM 1926 C CA . ASP A 1 261 ? -8.683 -3.924 -4.085 1.00 90.25 261 ASP A CA 1
ATOM 1927 C C . ASP A 1 261 ? -7.234 -3.537 -4.461 1.00 90.25 261 ASP A C 1
ATOM 1929 O O . ASP A 1 261 ? -6.904 -3.506 -5.641 1.00 90.25 261 ASP A O 1
ATOM 1933 N N . ILE A 1 262 ? -6.345 -3.284 -3.486 1.00 88.00 262 ILE A N 1
ATOM 1934 C CA . ILE A 1 262 ? -4.905 -3.022 -3.719 1.00 88.00 262 ILE A CA 1
ATOM 1935 C C . ILE A 1 262 ? -4.120 -4.329 -3.935 1.00 88.00 262 ILE A C 1
ATOM 1937 O O . ILE A 1 262 ? -3.028 -4.317 -4.502 1.00 88.00 262 ILE A O 1
ATOM 1941 N N . SER A 1 263 ? -4.628 -5.455 -3.425 1.00 82.94 263 SER A N 1
ATOM 1942 C CA . SER A 1 263 ? -3.959 -6.759 -3.536 1.00 82.94 263 SER A CA 1
ATOM 1943 C C . SER A 1 263 ? -4.167 -7.457 -4.884 1.00 82.94 263 SER A C 1
ATOM 1945 O O . SER A 1 263 ? -3.441 -8.409 -5.178 1.00 82.94 263 SER A O 1
ATOM 1947 N N . VAL A 1 264 ? -5.147 -6.993 -5.670 1.00 66.69 264 VAL A N 1
ATOM 1948 C CA . VAL A 1 264 ? -5.502 -7.482 -7.015 1.00 66.69 264 VAL A CA 1
ATOM 1949 C C . VAL A 1 264 ? -4.740 -6.698 -8.079 1.00 66.69 264 VAL A C 1
ATOM 1951 O O . VAL A 1 264 ? -4.248 -7.351 -9.026 1.00 66.69 264 VAL A O 1
#

InterPro domains:
  IPR004089 Methyl-accepting chemotaxis protein (MCP) signalling domain [PF00015] (134-263)
  IPR004089 Methyl-accepting chemotaxis protein (MCP) signalling domain [PS50111] (76-264)
  IPR004089 Methyl-accepting chemotaxis protein (MCP) signalling domain [SM00283] (72-263)
  IPR004090 Chemotaxis methyl-accepting receptor [PR00260] (93-122)
  IPR004090 Chemotaxis methyl-accepting receptor [PR00260] (170-197)
  IPR004090 Chemotaxis methyl-accepting receptor [PR00260] (199-228)